Protein AF-A0A955YEP4-F1 (afdb_monomer_lite)

Foldseek 3Di:
DDDDDDDDDDDDDDPPPPPDPPPDPPPPPPPPPPPLVQFDAADDDPFAHALQVVQCVVLVFQKKWFWAAAPPPGTATRHMDHDQQPPAPCSPVSVVVVVVLGVDPAQGMWTHDRSDIDTHALVVVLVSSQFADAFSSLQSLVRSVVFHRFGRPDRRAGWDADVFGIWGKTKHDFDFDDPDPPAFTKTWIKIWTWGQGRSSDIGTDDIDGDDIDTDRDDPPPPPPDD

Structure (mmCIF, N/CA/C/O backbone):
data_AF-A0A955YEP4-F1
#
_entry.id   AF-A0A955YEP4-F1
#
loop_
_atom_site.group_PDB
_atom_site.id
_atom_site.type_symbol
_atom_site.label_atom_id
_atom_site.label_alt_id
_atom_site.label_comp_id
_atom_site.label_asym_id
_atom_site.label_entity_id
_atom_site.label_seq_id
_atom_site.pdbx_PDB_ins_code
_atom_site.Cartn_x
_atom_site.Cartn_y
_atom_site.Cartn_z
_atom_site.occupancy
_atom_site.B_iso_or_equiv
_atom_site.auth_seq_id
_atom_site.auth_comp_id
_atom_site.auth_asym_id
_atom_site.auth_atom_id
_atom_site.pdbx_PDB_model_num
ATOM 1 N N . MET A 1 1 ? 38.344 -5.416 48.375 1.00 46.72 1 MET A N 1
ATOM 2 C CA . MET A 1 1 ? 39.079 -6.676 48.135 1.00 46.72 1 MET A CA 1
ATOM 3 C C . MET A 1 1 ? 38.951 -6.970 46.648 1.00 46.72 1 MET A C 1
ATOM 5 O O . MET A 1 1 ? 37.868 -7.300 46.194 1.00 46.72 1 MET A O 1
ATOM 9 N N . ILE A 1 2 ? 40.001 -6.663 45.888 1.00 40.09 2 ILE A N 1
ATOM 10 C CA . ILE A 1 2 ? 40.002 -6.612 44.421 1.00 40.09 2 ILE A CA 1
ATOM 11 C C . ILE A 1 2 ? 40.686 -7.885 43.920 1.00 40.09 2 ILE A C 1
ATOM 13 O O . ILE A 1 2 ? 41.787 -8.193 44.375 1.00 40.09 2 ILE A O 1
ATOM 17 N N . ARG A 1 3 ? 40.052 -8.622 43.004 1.00 51.50 3 ARG A N 1
ATOM 18 C CA . ARG A 1 3 ? 40.700 -9.702 42.250 1.00 51.50 3 ARG A CA 1
ATOM 19 C C . ARG A 1 3 ? 40.558 -9.420 40.760 1.00 51.50 3 ARG A C 1
ATOM 21 O O . ARG A 1 3 ? 39.475 -9.534 40.202 1.00 51.50 3 ARG A O 1
ATOM 28 N N . PHE A 1 4 ? 41.681 -9.032 40.165 1.00 49.62 4 PHE A N 1
ATOM 29 C CA . PHE A 1 4 ? 41.929 -9.074 38.732 1.00 49.62 4 PHE A CA 1
ATOM 30 C C . PHE A 1 4 ? 42.154 -10.532 38.320 1.00 49.62 4 PHE A C 1
ATOM 32 O O . PHE A 1 4 ? 42.919 -11.238 38.978 1.00 49.62 4 PHE A O 1
ATOM 39 N N . LEU A 1 5 ? 41.522 -10.966 37.232 1.00 56.25 5 LEU A N 1
ATOM 40 C CA . LEU A 1 5 ? 41.959 -12.133 36.474 1.00 56.25 5 LEU A CA 1
ATOM 41 C C . LEU A 1 5 ? 42.299 -11.668 35.061 1.00 56.25 5 LEU A C 1
ATOM 43 O O . LEU A 1 5 ? 41.434 -11.331 34.260 1.00 56.25 5 LEU A O 1
ATOM 47 N N . ASP A 1 6 ? 43.605 -11.611 34.841 1.00 54.38 6 ASP A N 1
ATOM 48 C CA . ASP A 1 6 ? 44.292 -11.465 33.571 1.00 54.38 6 ASP A CA 1
ATOM 49 C C . ASP A 1 6 ? 44.429 -12.871 32.964 1.00 54.38 6 ASP A C 1
ATOM 51 O O . ASP A 1 6 ? 44.954 -13.777 33.616 1.00 54.38 6 ASP A O 1
ATOM 55 N N . VAL A 1 7 ? 43.927 -13.073 31.745 1.00 58.59 7 VAL A N 1
ATOM 56 C CA . VAL A 1 7 ? 44.217 -14.263 30.934 1.00 58.59 7 VAL A CA 1
ATOM 57 C C . VAL A 1 7 ? 44.546 -13.793 29.521 1.00 58.59 7 VAL A C 1
ATOM 59 O O . VAL A 1 7 ? 43.684 -13.651 28.657 1.00 58.59 7 VAL A O 1
ATOM 62 N N . ARG A 1 8 ? 45.838 -13.554 29.293 1.00 62.00 8 ARG A N 1
ATOM 63 C CA . ARG A 1 8 ? 46.466 -13.563 27.970 1.00 62.00 8 ARG A CA 1
ATOM 64 C C . ARG A 1 8 ? 47.059 -14.942 27.699 1.00 62.00 8 ARG A C 1
ATOM 66 O O . ARG A 1 8 ? 47.878 -15.399 28.486 1.00 62.00 8 ARG A O 1
ATOM 73 N N . ALA A 1 9 ? 46.703 -15.524 26.556 1.00 50.50 9 ALA A N 1
ATOM 74 C CA . ALA A 1 9 ? 47.452 -16.479 25.717 1.00 50.50 9 ALA A CA 1
ATOM 75 C C . ALA A 1 9 ? 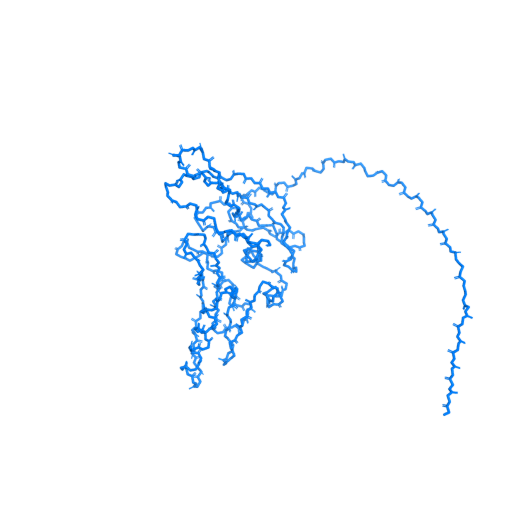46.390 -17.289 24.957 1.00 50.50 9 ALA A C 1
ATOM 77 O O . ALA A 1 9 ? 45.535 -17.894 25.581 1.00 50.50 9 ALA A O 1
ATOM 78 N N . GLY A 1 10 ? 46.304 -17.321 23.634 1.00 45.03 10 GLY A N 1
ATOM 79 C CA . GLY A 1 10 ? 47.336 -17.265 22.610 1.00 45.03 10 GLY A CA 1
ATOM 80 C C . GLY A 1 10 ? 47.077 -18.446 21.667 1.00 45.03 10 GLY A C 1
ATOM 81 O O . GLY A 1 10 ? 46.776 -19.519 22.167 1.00 45.03 10 GLY A O 1
ATOM 82 N N . GLN A 1 11 ? 47.173 -18.229 20.348 1.00 55.09 11 GLN A N 1
ATOM 83 C CA . GLN A 1 11 ? 47.413 -19.188 19.237 1.00 55.09 11 GLN A CA 1
ATOM 84 C C . GLN A 1 11 ? 46.745 -18.623 17.967 1.00 55.09 11 GLN A C 1
ATOM 86 O O . GLN A 1 11 ? 45.537 -18.457 17.910 1.00 55.09 11 GLN A O 1
ATOM 91 N N . ARG A 1 12 ? 47.511 -18.002 17.061 1.00 50.19 12 ARG A N 1
ATOM 92 C CA . ARG A 1 12 ? 48.288 -18.602 15.952 1.00 50.19 12 ARG A CA 1
ATOM 93 C C . ARG A 1 12 ? 47.409 -19.220 14.854 1.00 50.19 12 ARG A C 1
ATOM 95 O O . ARG A 1 12 ? 46.999 -20.364 14.959 1.00 50.19 12 ARG A O 1
ATOM 102 N N . LEU A 1 13 ? 47.242 -18.430 13.788 1.00 50.41 13 LEU A N 1
ATOM 103 C CA . LEU A 1 13 ? 47.404 -18.797 12.374 1.00 50.41 13 LEU A CA 1
ATOM 104 C C . LEU A 1 13 ? 46.984 -20.217 11.966 1.00 50.41 13 LEU A C 1
ATOM 106 O O . LEU A 1 13 ? 47.758 -21.162 12.085 1.00 50.41 13 LEU A O 1
ATOM 110 N N . ALA A 1 14 ? 45.849 -20.294 11.277 1.00 48.75 14 ALA A N 1
ATOM 111 C CA . ALA A 1 14 ? 45.687 -21.198 10.149 1.00 48.75 14 ALA A CA 1
ATOM 112 C C . ALA A 1 14 ? 45.129 -20.391 8.968 1.00 48.75 14 ALA A C 1
ATOM 114 O O . ALA A 1 14 ? 43.922 -20.286 8.776 1.00 48.75 14 ALA A O 1
ATOM 115 N N . LEU A 1 15 ? 46.035 -19.796 8.183 1.00 51.25 15 LEU A N 1
ATOM 116 C CA . LEU A 1 15 ? 45.747 -19.462 6.790 1.00 51.25 15 LEU A CA 1
ATOM 117 C C . LEU A 1 15 ? 45.453 -20.791 6.078 1.00 51.25 15 LEU A C 1
ATOM 119 O O . LEU A 1 15 ? 46.372 -21.565 5.823 1.00 51.25 15 LEU A O 1
ATOM 123 N N . HIS A 1 16 ? 44.189 -21.069 5.780 1.00 45.72 16 HIS A N 1
ATOM 124 C CA . HIS A 1 16 ? 43.823 -22.014 4.730 1.00 45.72 16 HIS A CA 1
ATOM 125 C C . HIS A 1 16 ? 43.372 -21.195 3.528 1.00 45.72 16 HIS A C 1
ATOM 127 O O . HIS A 1 16 ? 42.209 -20.843 3.374 1.00 45.72 16 HIS A O 1
ATOM 133 N N . ALA A 1 17 ? 44.353 -20.852 2.695 1.00 52.41 17 ALA A N 1
ATOM 134 C CA . ALA A 1 17 ? 44.120 -20.401 1.337 1.00 52.41 17 ALA A CA 1
ATOM 135 C C . ALA A 1 17 ? 43.685 -21.619 0.513 1.00 52.41 17 ALA A C 1
ATOM 137 O O . ALA A 1 17 ? 44.514 -22.341 -0.036 1.00 52.41 17 ALA A O 1
ATOM 138 N N . THR A 1 18 ? 42.382 -21.882 0.465 1.00 57.97 18 THR A N 1
ATOM 139 C CA . THR A 1 18 ? 41.804 -22.791 -0.527 1.00 57.97 18 THR A CA 1
ATOM 140 C C . THR A 1 18 ? 41.273 -21.930 -1.661 1.00 57.97 18 THR A C 1
ATOM 142 O O . THR A 1 18 ? 40.147 -21.444 -1.638 1.00 57.97 18 THR A O 1
ATOM 145 N N . ALA A 1 19 ? 42.144 -21.681 -2.638 1.00 53.53 19 ALA A N 1
ATOM 146 C CA . ALA A 1 19 ? 41.763 -21.115 -3.918 1.00 53.53 19 ALA A CA 1
ATOM 147 C C . ALA A 1 19 ? 40.905 -22.148 -4.664 1.00 53.53 19 ALA A C 1
ATOM 149 O O . ALA A 1 19 ? 41.430 -23.057 -5.304 1.00 53.53 19 ALA A O 1
ATOM 150 N N . LEU A 1 20 ? 39.583 -22.030 -4.546 1.00 50.25 20 LEU A N 1
ATOM 151 C CA . LEU A 1 20 ? 38.642 -22.686 -5.445 1.00 50.25 20 LEU A CA 1
ATOM 152 C C . LEU A 1 20 ? 38.275 -21.692 -6.541 1.00 50.25 20 LEU A C 1
ATOM 154 O O . LEU A 1 20 ? 37.398 -20.845 -6.403 1.00 50.25 20 LEU A O 1
ATOM 158 N N . THR A 1 21 ? 39.010 -21.802 -7.641 1.00 54.12 21 THR A N 1
ATOM 159 C CA . THR A 1 21 ? 38.710 -21.178 -8.924 1.00 54.12 21 THR A CA 1
ATOM 160 C C . THR A 1 21 ? 37.492 -21.885 -9.525 1.00 54.12 21 THR A C 1
ATOM 162 O O . THR A 1 21 ? 37.618 -22.760 -10.376 1.00 54.12 21 THR A O 1
ATOM 165 N N . MET A 1 22 ? 36.295 -21.547 -9.046 1.00 56.56 22 MET A N 1
ATOM 166 C CA . MET A 1 22 ? 35.056 -21.878 -9.745 1.00 56.56 22 MET A CA 1
ATOM 167 C C . MET A 1 22 ? 34.900 -20.873 -10.883 1.00 56.56 22 MET A C 1
ATOM 169 O O . MET A 1 22 ? 34.443 -19.751 -10.689 1.00 56.56 22 MET A O 1
ATOM 173 N N . ALA A 1 23 ? 35.337 -21.277 -12.073 1.00 53.38 23 ALA A N 1
ATOM 174 C CA . ALA A 1 23 ? 34.921 -20.653 -13.315 1.00 53.38 23 ALA A CA 1
ATOM 175 C C . ALA A 1 23 ? 33.411 -20.883 -13.476 1.00 53.38 23 ALA A C 1
ATOM 177 O O . ALA A 1 23 ? 32.984 -21.904 -14.016 1.00 53.38 23 ALA A O 1
ATOM 178 N N . THR A 1 24 ? 32.593 -19.963 -12.965 1.00 55.72 24 THR A N 1
ATOM 179 C CA . THR A 1 24 ? 31.182 -19.910 -13.328 1.00 55.72 24 THR A CA 1
ATOM 180 C C . THR A 1 24 ? 31.109 -19.398 -14.756 1.00 55.72 24 THR A C 1
ATOM 182 O O . THR A 1 24 ? 31.418 -18.251 -15.073 1.00 55.72 24 THR A O 1
ATOM 185 N N . LEU A 1 25 ? 30.770 -20.326 -15.644 1.00 46.94 25 LEU A N 1
ATOM 186 C CA . LEU A 1 25 ? 30.309 -20.043 -16.987 1.00 46.94 25 LEU A CA 1
ATOM 187 C C . LEU A 1 25 ? 29.247 -18.945 -16.895 1.00 46.94 25 LEU A C 1
ATOM 189 O O . LEU A 1 25 ? 28.177 -19.159 -16.329 1.00 46.94 25 LEU A O 1
ATOM 193 N N . LEU A 1 26 ? 29.574 -17.781 -17.455 1.00 46.97 26 LEU A N 1
ATOM 194 C CA . LEU A 1 26 ? 28.643 -16.742 -17.877 1.00 46.97 26 LEU A CA 1
ATOM 195 C C . LEU A 1 26 ? 27.736 -17.340 -18.962 1.00 46.97 26 LEU A C 1
ATOM 197 O O . LEU A 1 26 ? 27.868 -17.043 -20.146 1.00 46.97 26 LEU A O 1
ATOM 201 N N . GLY A 1 27 ? 26.846 -18.247 -18.566 1.00 43.47 27 GLY A N 1
ATOM 202 C CA . GLY A 1 27 ? 25.587 -18.385 -19.262 1.00 43.47 27 GLY A CA 1
ATOM 203 C C . GLY A 1 27 ? 24.881 -17.061 -19.048 1.00 43.47 27 GLY A C 1
ATOM 204 O O . GLY A 1 27 ? 24.638 -16.679 -17.903 1.00 43.47 27 GLY A O 1
ATOM 205 N N . CYS A 1 28 ? 24.613 -16.334 -20.130 1.00 51.91 28 CYS A N 1
ATOM 206 C CA . CYS A 1 28 ? 23.513 -15.389 -20.148 1.00 51.91 28 CYS A CA 1
ATOM 207 C C . CYS A 1 28 ? 22.289 -16.210 -19.747 1.00 51.91 28 CYS A C 1
ATOM 209 O O . CYS A 1 28 ? 21.700 -16.880 -20.588 1.00 51.91 28 CYS A O 1
ATOM 211 N N . ALA A 1 29 ? 22.011 -16.280 -18.443 1.00 49.50 29 ALA A N 1
ATOM 212 C CA . ALA A 1 29 ? 20.720 -16.701 -17.963 1.00 49.50 29 ALA A CA 1
ATOM 213 C C . ALA A 1 29 ? 19.775 -15.756 -18.685 1.00 49.50 29 ALA A C 1
ATOM 215 O O . ALA A 1 29 ? 19.849 -14.542 -18.470 1.00 49.50 29 ALA A O 1
ATOM 216 N N . ASP A 1 30 ? 19.027 -16.302 -19.644 1.00 43.75 30 ASP A N 1
ATOM 217 C CA . ASP A 1 30 ? 17.865 -15.641 -20.197 1.00 43.75 30 ASP A CA 1
ATOM 218 C C . ASP A 1 30 ? 17.146 -15.084 -18.983 1.00 43.75 30 ASP A C 1
ATOM 220 O O . ASP A 1 30 ? 16.703 -15.848 -18.123 1.00 43.75 30 ASP A O 1
ATOM 224 N N . ALA A 1 31 ? 17.182 -13.758 -18.827 1.00 51.66 31 ALA A N 1
ATOM 225 C CA . ALA A 1 31 ? 16.419 -13.108 -17.788 1.00 51.66 31 ALA A CA 1
ATOM 226 C C . ALA A 1 31 ? 15.014 -13.651 -18.004 1.00 51.66 31 ALA A C 1
ATOM 228 O O . ALA A 1 31 ? 14.459 -13.452 -19.085 1.00 51.66 31 ALA A O 1
ATOM 229 N N . HIS A 1 32 ? 14.521 -14.457 -17.064 1.00 50.12 32 HIS A N 1
ATOM 230 C CA . HIS A 1 32 ? 13.200 -15.045 -17.150 1.00 50.12 32 HIS A CA 1
ATOM 231 C C . HIS A 1 32 ? 12.233 -13.868 -17.104 1.00 50.12 32 HIS A C 1
ATOM 233 O O . HIS A 1 32 ? 11.850 -13.390 -16.041 1.00 50.12 32 HIS A O 1
ATOM 239 N N . VAL A 1 33 ? 11.941 -13.308 -18.277 1.00 58.16 33 VAL A N 1
ATOM 240 C CA . VAL A 1 33 ? 10.945 -12.271 -18.447 1.00 58.16 33 VAL A CA 1
ATOM 241 C C . VAL A 1 33 ? 9.638 -13.006 -18.246 1.00 58.16 33 VAL A C 1
ATOM 243 O O . VAL A 1 33 ? 9.154 -13.669 -19.162 1.00 58.16 33 VAL A O 1
ATOM 246 N N . VAL A 1 34 ? 9.129 -12.957 -17.017 1.00 58.66 34 VAL A N 1
ATOM 247 C CA . VAL A 1 34 ? 7.784 -13.432 -16.714 1.00 58.66 34 VAL A CA 1
ATOM 248 C C . VAL A 1 34 ? 6.842 -12.693 -17.669 1.00 58.66 34 VAL A C 1
ATOM 250 O O . VAL A 1 34 ? 6.878 -11.456 -17.710 1.00 58.66 34 VAL A O 1
ATOM 253 N N . PRO A 1 35 ? 6.074 -13.405 -18.510 1.00 63.19 35 PRO A N 1
ATOM 254 C CA . PRO A 1 35 ? 5.127 -12.766 -19.405 1.00 63.19 35 PRO A CA 1
ATOM 255 C C . PRO A 1 35 ? 4.159 -11.902 -18.590 1.00 63.19 35 PRO A C 1
ATOM 257 O O . PRO A 1 35 ? 3.566 -12.373 -17.626 1.00 63.19 35 PRO A O 1
ATOM 260 N N . LEU A 1 36 ? 3.948 -10.649 -19.001 1.00 59.19 36 LEU A N 1
ATOM 261 C CA . LEU A 1 36 ? 3.074 -9.692 -18.300 1.00 59.19 36 LEU A CA 1
ATOM 262 C C . LEU A 1 36 ? 1.618 -10.178 -18.120 1.00 59.19 36 LEU A C 1
ATOM 264 O O . LEU A 1 36 ? 0.877 -9.606 -17.333 1.00 59.19 36 LEU A O 1
ATOM 268 N N . GLY A 1 37 ? 1.200 -11.232 -18.829 1.00 59.38 37 GLY A N 1
ATOM 269 C CA . GLY A 1 37 ? -0.120 -11.854 -18.678 1.00 59.38 37 GLY A CA 1
ATOM 270 C C . GLY A 1 37 ? -0.270 -12.794 -17.475 1.00 59.38 37 GLY A C 1
ATOM 271 O O . GLY A 1 37 ? -1.347 -13.355 -17.305 1.00 59.38 37 GLY A O 1
ATOM 272 N N . GLU A 1 38 ? 0.783 -12.997 -16.679 1.00 77.94 38 GLU A N 1
ATOM 273 C CA . GLU A 1 38 ? 0.771 -13.865 -15.488 1.00 77.94 38 GLU A CA 1
ATOM 274 C C . GLU A 1 38 ? 0.641 -13.088 -14.170 1.00 77.94 38 GLU A C 1
ATOM 276 O O . GLU A 1 38 ? 0.581 -13.696 -13.104 1.00 77.94 38 GLU A O 1
ATOM 281 N N . PHE A 1 39 ? 0.586 -11.755 -14.235 1.00 85.25 39 PHE A N 1
ATOM 282 C CA . PHE A 1 39 ? 0.438 -10.910 -13.057 1.00 85.25 39 PHE A CA 1
ATOM 283 C C . PHE A 1 39 ? -1.024 -10.916 -12.607 1.00 85.25 39 PHE A C 1
ATOM 285 O O . PHE A 1 39 ? -1.937 -10.594 -13.370 1.00 85.25 39 PHE A O 1
ATOM 292 N N . GLU A 1 40 ? -1.240 -11.302 -11.357 1.00 91.38 40 GLU A N 1
ATOM 293 C CA . GLU A 1 40 ? -2.505 -11.131 -10.667 1.00 91.38 40 GLU A CA 1
ATOM 294 C C . GLU A 1 40 ? -2.752 -9.635 -10.446 1.00 91.38 40 GLU A C 1
ATOM 296 O O . GLU A 1 40 ? -1.867 -8.888 -10.016 1.00 91.38 40 GLU A O 1
ATOM 301 N N . ALA A 1 41 ? -3.958 -9.199 -10.805 1.00 91.12 41 ALA A N 1
ATOM 302 C CA . ALA A 1 41 ? -4.371 -7.814 -10.665 1.00 91.12 41 ALA A CA 1
ATOM 303 C C . ALA A 1 41 ? -4.559 -7.454 -9.180 1.00 91.12 41 ALA A C 1
ATOM 305 O O . ALA A 1 41 ? -4.989 -8.309 -8.402 1.00 91.12 41 ALA A O 1
ATOM 306 N N . PRO A 1 42 ? -4.300 -6.196 -8.787 1.00 93.56 42 PRO A N 1
ATOM 307 C CA . PRO A 1 42 ? -4.583 -5.735 -7.433 1.00 93.56 42 PRO A CA 1
ATOM 308 C C . PRO A 1 42 ? -6.076 -5.821 -7.090 1.00 93.56 42 PRO A C 1
ATOM 310 O O . PRO A 1 42 ? -6.945 -5.802 -7.969 1.00 93.56 42 PRO A O 1
ATOM 313 N N . THR A 1 43 ? -6.393 -5.828 -5.795 1.00 94.25 43 THR A N 1
ATOM 314 C CA . THR A 1 43 ? -7.783 -5.743 -5.338 1.00 94.25 43 THR A CA 1
ATOM 315 C C . THR A 1 43 ? -8.355 -4.368 -5.673 1.00 94.25 43 THR A C 1
ATOM 317 O O . THR A 1 43 ? -7.926 -3.352 -5.135 1.00 94.25 43 THR A O 1
ATOM 320 N N . CYS A 1 44 ? -9.359 -4.320 -6.545 1.00 93.50 44 CYS A N 1
ATOM 321 C CA . CYS A 1 44 ? -9.928 -3.070 -7.043 1.00 93.50 44 CYS A CA 1
ATOM 322 C C . CYS A 1 44 ? -11.399 -2.899 -6.656 1.00 93.50 44 CYS A C 1
ATOM 324 O O . CYS A 1 44 ? -12.193 -3.836 -6.742 1.00 93.50 44 CYS A O 1
ATOM 326 N N . SER A 1 45 ? -11.779 -1.669 -6.310 1.00 93.19 45 SER A N 1
ATOM 327 C CA . SER A 1 45 ? -13.156 -1.252 -6.041 1.00 93.19 45 SER A CA 1
ATOM 328 C C . SER A 1 45 ? -13.424 0.088 -6.722 1.00 93.19 45 SER A C 1
ATOM 330 O O . SER A 1 45 ? -12.629 1.018 -6.609 1.00 93.19 45 SER A O 1
ATOM 332 N N . ASP A 1 46 ? -14.510 0.175 -7.493 1.00 90.56 46 ASP A N 1
ATOM 333 C CA . ASP A 1 46 ? -14.882 1.374 -8.262 1.00 90.56 46 ASP A CA 1
ATOM 334 C C . ASP A 1 46 ? -13.740 1.942 -9.139 1.00 90.56 46 ASP A C 1
ATOM 336 O O . ASP A 1 46 ? -13.587 3.153 -9.299 1.00 90.56 46 ASP A O 1
ATOM 340 N N . GLY A 1 47 ? -12.917 1.052 -9.709 1.00 88.75 47 GLY A N 1
ATOM 341 C CA . GLY A 1 47 ? -11.778 1.423 -10.559 1.00 88.75 47 GLY A CA 1
ATOM 342 C C . GLY A 1 47 ? -10.581 2.005 -9.800 1.00 88.75 47 GLY A C 1
ATOM 343 O O . GLY A 1 47 ? -9.695 2.585 -10.421 1.00 88.75 47 GLY A O 1
ATOM 344 N N . ARG A 1 48 ? -10.539 1.865 -8.472 1.00 89.44 48 ARG A N 1
ATOM 345 C CA . ARG A 1 48 ? -9.428 2.288 -7.612 1.00 89.44 48 ARG A CA 1
ATOM 346 C C . ARG A 1 48 ? -8.889 1.113 -6.817 1.00 89.44 48 ARG A C 1
ATOM 348 O O . ARG A 1 48 ? -9.632 0.185 -6.502 1.00 89.44 48 ARG A O 1
ATOM 355 N N . TRP A 1 49 ? -7.606 1.168 -6.487 1.00 92.25 49 TRP A N 1
ATOM 356 C CA . TRP A 1 49 ? -6.976 0.144 -5.669 1.00 92.25 49 TRP A CA 1
ATOM 357 C C . TRP A 1 49 ? -7.535 0.189 -4.241 1.00 92.25 49 TRP A C 1
ATOM 359 O O . TRP A 1 49 ? -7.442 1.208 -3.557 1.00 92.25 49 TRP A O 1
ATOM 369 N N . ASP A 1 50 ? -8.144 -0.912 -3.804 1.00 94.12 50 ASP A N 1
ATOM 370 C CA . ASP A 1 50 ? -8.806 -1.058 -2.508 1.00 94.12 50 ASP A CA 1
ATOM 371 C C . ASP A 1 50 ? -7.969 -1.921 -1.554 1.00 94.12 50 ASP A C 1
ATOM 373 O O . ASP A 1 50 ? -8.395 -2.963 -1.052 1.00 94.12 50 ASP A O 1
ATOM 377 N N . VAL A 1 51 ? -6.742 -1.468 -1.302 1.00 94.12 51 VAL A N 1
ATOM 378 C CA . VAL A 1 51 ? -5.773 -2.164 -0.445 1.00 94.12 51 VAL A CA 1
ATOM 379 C C . VAL A 1 51 ? -6.296 -2.416 0.975 1.00 94.12 51 VAL A C 1
ATOM 381 O O . VAL A 1 51 ? -6.020 -3.464 1.549 1.00 94.12 51 VAL A O 1
ATOM 384 N N . ALA A 1 52 ? -7.117 -1.531 1.554 1.00 94.12 52 ALA A N 1
ATOM 385 C CA . ALA A 1 52 ? -7.663 -1.761 2.893 1.00 94.12 52 ALA A CA 1
ATOM 386 C C . ALA A 1 52 ? -8.619 -2.964 2.923 1.00 94.12 52 ALA A C 1
ATOM 388 O O . ALA A 1 52 ? -8.709 -3.646 3.946 1.00 94.12 52 ALA A O 1
ATOM 389 N N . ALA A 1 53 ? -9.326 -3.248 1.822 1.00 91.75 53 ALA A N 1
ATOM 390 C CA . ALA A 1 53 ? -10.142 -4.452 1.712 1.00 91.75 53 ALA A CA 1
ATOM 391 C C . ALA A 1 53 ? -9.285 -5.725 1.659 1.00 91.75 53 ALA A C 1
ATOM 393 O O . ALA A 1 53 ? -9.685 -6.727 2.255 1.00 91.75 53 ALA A O 1
ATOM 394 N N . ALA A 1 54 ? -8.118 -5.665 1.012 1.00 89.88 54 ALA A N 1
ATOM 395 C CA . ALA A 1 54 ? -7.170 -6.774 0.945 1.00 89.88 54 ALA A CA 1
ATOM 396 C C . ALA A 1 54 ? -6.492 -7.054 2.299 1.00 89.88 54 ALA A C 1
ATOM 398 O O . ALA A 1 54 ? -6.408 -8.206 2.712 1.00 89.88 54 ALA A O 1
ATOM 399 N N . LEU A 1 55 ? -6.091 -6.009 3.035 1.00 89.62 55 LEU A N 1
ATOM 400 C CA . LEU A 1 55 ? -5.387 -6.146 4.319 1.00 89.62 55 LEU A CA 1
ATOM 401 C C . LEU A 1 55 ? -6.290 -6.534 5.500 1.00 89.62 55 LEU A C 1
ATOM 403 O O . LEU A 1 55 ? -5.854 -7.197 6.444 1.00 89.62 55 LEU A O 1
ATOM 407 N N . ALA A 1 56 ? -7.550 -6.082 5.506 1.00 81.12 56 ALA A N 1
ATOM 408 C CA . ALA A 1 56 ? -8.422 -6.188 6.679 1.00 81.12 56 ALA A CA 1
ATOM 409 C C . ALA A 1 56 ? -8.570 -7.615 7.260 1.00 81.12 56 ALA A C 1
ATOM 411 O O . ALA A 1 56 ? -8.559 -7.740 8.490 1.00 81.12 56 ALA A O 1
ATOM 412 N N . PRO A 1 57 ? -8.688 -8.693 6.452 1.00 78.38 57 PRO A N 1
ATOM 413 C CA . PRO A 1 57 ? -8.781 -10.054 6.978 1.00 78.38 57 PRO A CA 1
ATOM 414 C C . PRO A 1 57 ? -7.542 -10.501 7.768 1.00 78.38 57 PRO A C 1
ATOM 416 O O . PRO A 1 57 ? -7.699 -11.209 8.763 1.00 78.38 57 PRO A O 1
ATOM 419 N N . GLY A 1 58 ? -6.341 -10.085 7.352 1.00 81.56 58 GLY A N 1
ATOM 420 C CA . GLY A 1 58 ? -5.074 -10.471 7.985 1.00 81.56 58 GLY A CA 1
ATOM 421 C C . GLY A 1 58 ? -4.771 -9.684 9.261 1.00 81.56 58 GLY A C 1
ATOM 422 O O . GLY A 1 58 ? -4.292 -10.243 10.245 1.00 81.56 58 GLY A O 1
ATOM 423 N N . LEU A 1 59 ? -5.135 -8.399 9.292 1.00 87.25 59 LEU A N 1
ATOM 424 C CA . LEU A 1 59 ? -4.766 -7.498 10.390 1.00 87.25 59 LEU A CA 1
ATOM 425 C C . LEU A 1 59 ? -5.666 -7.602 11.631 1.00 87.25 59 LEU A C 1
ATOM 427 O O . LEU A 1 59 ? -5.312 -7.086 12.696 1.00 87.25 59 LEU A O 1
ATOM 431 N N . GLY A 1 60 ? -6.846 -8.221 11.528 1.00 88.19 60 GLY A N 1
ATOM 432 C CA . GLY A 1 60 ? -7.778 -8.338 12.658 1.00 88.19 60 GLY A CA 1
ATOM 433 C C . GLY A 1 60 ? -8.207 -6.981 13.239 1.00 88.19 60 GLY A C 1
ATOM 434 O O . GLY A 1 60 ? -8.435 -6.866 14.444 1.00 88.19 60 GLY A O 1
ATOM 435 N N . ALA A 1 61 ? -8.253 -5.944 12.401 1.00 90.94 61 ALA A N 1
ATOM 436 C CA . ALA A 1 61 ? -8.643 -4.591 12.774 1.00 90.94 61 ALA A CA 1
ATOM 437 C C . ALA A 1 61 ? -10.121 -4.324 12.445 1.00 90.94 61 ALA A C 1
ATOM 439 O O . ALA A 1 61 ? -10.645 -4.773 11.428 1.00 90.94 61 ALA A O 1
ATOM 440 N N . ASP A 1 62 ? -10.792 -3.559 13.306 1.00 93.00 62 ASP A N 1
ATOM 441 C CA . ASP A 1 62 ? -12.185 -3.126 13.125 1.00 93.00 62 ASP A CA 1
ATOM 442 C C . ASP A 1 62 ? -12.311 -1.994 12.092 1.00 93.00 62 ASP A C 1
ATOM 444 O O . ASP A 1 62 ? -13.372 -1.779 11.496 1.00 93.00 62 ASP A O 1
ATOM 448 N N . PHE A 1 63 ? -11.229 -1.231 11.932 1.00 95.25 63 PHE A N 1
ATOM 449 C CA . PHE A 1 63 ? -11.073 -0.186 10.934 1.00 95.25 63 PHE A CA 1
ATOM 450 C C . PHE A 1 63 ? -9.627 -0.159 10.443 1.00 95.25 63 PHE A C 1
ATOM 452 O O . PHE A 1 63 ? -8.694 -0.281 11.240 1.00 95.25 63 PHE A O 1
ATOM 459 N N . VAL A 1 64 ? -9.475 0.014 9.135 1.00 96.06 64 VAL A N 1
ATOM 460 C CA . VAL A 1 64 ? -8.204 0.142 8.425 1.00 96.06 64 VAL A CA 1
ATOM 461 C C . VAL A 1 64 ? -8.325 1.340 7.497 1.00 96.06 64 VAL A C 1
ATOM 463 O O . VAL A 1 64 ? -9.288 1.418 6.736 1.00 96.06 64 VAL A O 1
ATOM 466 N N . ALA A 1 65 ? -7.360 2.248 7.529 1.00 95.31 65 ALA A N 1
ATOM 467 C CA . ALA A 1 65 ? -7.191 3.276 6.512 1.00 95.31 65 ALA A CA 1
ATOM 468 C C . ALA A 1 65 ? -5.748 3.262 6.023 1.00 95.31 65 ALA A C 1
ATOM 470 O O . ALA A 1 65 ? -4.823 3.221 6.833 1.00 95.31 65 ALA A O 1
ATOM 471 N N . VAL A 1 66 ? -5.576 3.299 4.707 1.00 93.12 66 VAL A N 1
ATOM 472 C CA . VAL A 1 66 ? -4.273 3.409 4.057 1.00 93.12 66 VAL A CA 1
ATOM 473 C C . VAL A 1 66 ? -4.156 4.802 3.467 1.00 93.12 66 VAL A C 1
ATOM 475 O O . VAL A 1 66 ? -5.011 5.228 2.685 1.00 93.12 66 VAL A O 1
ATOM 478 N N . HIS A 1 67 ? -3.107 5.508 3.862 1.00 90.00 67 HIS A N 1
ATOM 479 C CA . HIS A 1 67 ? -2.755 6.808 3.313 1.00 90.00 67 HIS A CA 1
ATOM 480 C C . HIS A 1 67 ? -1.656 6.626 2.279 1.00 90.00 67 HIS A C 1
ATOM 482 O O . HIS A 1 67 ? -0.767 5.790 2.445 1.00 90.00 67 HIS A O 1
ATOM 488 N N . ALA A 1 68 ? -1.692 7.430 1.229 1.00 81.94 68 ALA A N 1
ATOM 489 C CA . ALA A 1 68 ? -0.594 7.510 0.286 1.00 81.94 68 ALA A CA 1
ATOM 490 C C . ALA A 1 68 ? -0.529 8.919 -0.290 1.00 81.94 68 ALA A C 1
ATOM 492 O O . ALA A 1 68 ? -1.551 9.583 -0.474 1.00 81.94 68 ALA A O 1
ATOM 493 N N . VAL A 1 69 ? 0.682 9.349 -0.633 1.00 71.94 69 VAL A N 1
ATOM 494 C CA . VAL A 1 69 ? 0.868 10.551 -1.439 1.00 71.94 69 VAL A CA 1
ATOM 495 C C . VAL A 1 69 ? 0.601 10.174 -2.887 1.00 71.94 69 VAL A C 1
ATOM 497 O O . VAL A 1 69 ? 1.368 9.428 -3.496 1.00 71.94 69 VAL A O 1
ATOM 500 N N . ILE A 1 70 ? -0.483 10.697 -3.448 1.00 67.69 70 ILE A N 1
ATOM 501 C CA . ILE A 1 70 ? -0.825 10.496 -4.855 1.00 67.69 70 ILE A CA 1
ATOM 502 C C . ILE A 1 70 ? -0.491 11.792 -5.595 1.00 67.69 70 ILE A C 1
ATOM 504 O O . ILE A 1 70 ? -0.897 12.879 -5.183 1.00 67.69 70 ILE A O 1
ATOM 508 N N . TYR A 1 71 ? 0.294 11.685 -6.669 1.00 60.88 71 TYR A N 1
ATOM 509 C CA . TYR A 1 71 ? 0.904 12.833 -7.350 1.00 60.88 71 TYR A CA 1
ATOM 510 C C . TYR A 1 71 ? -0.094 13.926 -7.775 1.00 60.88 71 TYR A C 1
ATOM 512 O O . TYR A 1 71 ? 0.243 15.107 -7.747 1.00 60.88 71 TYR A O 1
ATOM 520 N N . ASP A 1 72 ? -1.319 13.547 -8.140 1.00 58.53 72 ASP A N 1
ATOM 521 C CA . ASP A 1 72 ? -2.358 14.446 -8.646 1.00 58.53 72 ASP A CA 1
ATOM 522 C C . ASP A 1 72 ? -3.366 14.902 -7.577 1.00 58.53 72 ASP A C 1
ATOM 524 O O . ASP A 1 72 ? -3.865 16.027 -7.649 1.00 58.53 72 ASP A O 1
ATOM 528 N N . SER A 1 73 ? -3.661 14.068 -6.575 1.00 60.91 73 SER A N 1
ATOM 529 C CA . SER A 1 73 ? -4.640 14.383 -5.526 1.00 60.91 73 SER A CA 1
ATOM 530 C C . SER A 1 73 ? -4.037 14.856 -4.202 1.00 60.91 73 SER A C 1
ATOM 532 O O . SER A 1 73 ? -4.785 15.280 -3.321 1.00 60.91 73 SER A O 1
ATOM 534 N N . GLY A 1 74 ? -2.709 14.833 -4.066 1.00 70.75 74 GLY A N 1
ATOM 535 C CA . GLY A 1 74 ? -2.008 15.187 -2.836 1.00 70.75 74 GLY A CA 1
ATOM 536 C C . GLY A 1 74 ? -1.950 14.039 -1.825 1.00 70.75 74 GLY A C 1
ATOM 537 O O . GLY A 1 74 ? -2.188 12.878 -2.159 1.00 70.75 74 GLY A O 1
ATOM 538 N N . ASP A 1 75 ? -1.583 14.380 -0.591 1.00 78.94 75 ASP A N 1
ATOM 539 C CA . ASP A 1 75 ? -1.556 13.445 0.535 1.00 78.94 75 ASP A CA 1
ATOM 540 C C . ASP A 1 75 ? -2.987 13.193 1.035 1.00 78.94 75 ASP A C 1
ATOM 542 O O . ASP A 1 75 ? -3.743 14.146 1.255 1.00 78.94 75 ASP A O 1
ATOM 546 N N . GLY A 1 76 ? -3.389 11.928 1.160 1.00 85.31 76 GLY A N 1
ATOM 547 C CA . GLY A 1 76 ? -4.755 11.590 1.548 1.00 85.31 76 GLY A CA 1
ATOM 548 C C . GLY A 1 76 ? -5.018 10.099 1.749 1.00 85.31 76 GLY A C 1
ATOM 549 O O . GLY A 1 76 ? -4.224 9.230 1.382 1.00 85.31 76 GLY A O 1
ATOM 550 N N . VAL A 1 77 ? -6.192 9.796 2.316 1.00 90.38 77 VAL A N 1
ATOM 551 C CA . VAL A 1 77 ? -6.681 8.418 2.465 1.00 90.38 77 VAL A CA 1
ATOM 552 C C . VAL A 1 77 ? -7.000 7.848 1.087 1.00 90.38 77 VAL A C 1
ATOM 554 O O . VAL A 1 77 ? -7.942 8.281 0.421 1.00 90.38 77 VAL A O 1
ATOM 557 N N . MET A 1 78 ? -6.229 6.845 0.683 1.00 89.06 78 MET A N 1
ATOM 558 C CA . MET A 1 78 ? -6.368 6.163 -0.598 1.00 89.06 78 MET A CA 1
ATOM 559 C C . MET A 1 78 ? -7.465 5.095 -0.549 1.00 89.06 78 MET A C 1
ATOM 561 O O . MET A 1 78 ? -8.293 5.008 -1.454 1.00 89.06 78 MET A O 1
ATOM 565 N N . SER A 1 79 ? -7.492 4.299 0.521 1.00 93.31 79 SER A N 1
ATOM 566 C CA . SER A 1 79 ? -8.480 3.240 0.742 1.00 93.31 79 SER A CA 1
ATOM 567 C C . SER A 1 79 ? -8.767 3.102 2.236 1.00 93.31 79 SER A C 1
ATOM 569 O O . SER A 1 79 ? -7.900 3.335 3.080 1.00 93.31 79 SER A O 1
ATOM 571 N N . GLN A 1 80 ? -10.004 2.744 2.576 1.00 95.44 80 GLN A N 1
ATOM 572 C CA . GLN A 1 80 ? -10.409 2.496 3.955 1.00 95.44 80 GLN A CA 1
ATOM 573 C C . GLN A 1 80 ? -11.479 1.410 4.039 1.00 95.44 80 GLN A C 1
ATOM 575 O O . GLN A 1 80 ? -12.347 1.288 3.172 1.00 95.44 80 GLN A O 1
ATOM 580 N N . ARG A 1 81 ? -11.467 0.652 5.135 1.00 95.81 81 ARG A N 1
ATOM 581 C CA . ARG A 1 81 ? -12.395 -0.449 5.385 1.00 95.81 81 ARG A CA 1
ATOM 582 C C . ARG A 1 81 ? -12.795 -0.504 6.854 1.00 95.81 81 ARG A C 1
ATOM 584 O O . ARG A 1 81 ? -12.003 -0.206 7.739 1.00 95.81 81 ARG A O 1
ATOM 591 N N . GLY A 1 82 ? -14.029 -0.936 7.111 1.00 94.12 82 GLY A N 1
ATOM 592 C CA . GLY A 1 82 ? -14.555 -1.134 8.463 1.00 94.12 82 GLY A CA 1
ATOM 593 C C . GLY A 1 82 ? -15.352 0.058 8.989 1.00 94.12 82 GLY A C 1
ATOM 594 O O . GLY A 1 82 ? -15.795 0.916 8.227 1.00 94.12 82 GLY A O 1
ATOM 595 N N . THR A 1 83 ? -15.600 0.092 10.299 1.00 93.75 83 THR A N 1
ATOM 596 C CA . THR A 1 83 ? -16.330 1.195 10.946 1.00 93.75 83 THR A CA 1
ATOM 597 C C . THR A 1 83 ? -15.448 1.822 12.004 1.00 93.75 83 THR A C 1
ATOM 599 O O . THR A 1 83 ? -15.064 1.143 12.949 1.00 93.75 83 THR A O 1
ATOM 602 N N . ARG A 1 84 ? -15.163 3.119 11.873 1.00 94.44 84 ARG A N 1
ATOM 603 C CA . ARG A 1 84 ? -14.186 3.857 12.687 1.00 94.44 84 ARG A CA 1
ATOM 604 C C . ARG A 1 84 ? -14.312 3.591 14.187 1.00 94.44 84 ARG A C 1
ATOM 606 O O . ARG A 1 84 ? -13.388 3.024 14.759 1.00 94.44 84 ARG A O 1
ATOM 613 N N . CYS A 1 85 ? -15.478 3.844 14.787 1.00 95.81 85 CYS A N 1
ATOM 614 C CA . CYS A 1 85 ? -15.668 3.757 16.246 1.00 95.81 85 CYS A CA 1
ATOM 615 C C . CYS A 1 85 ? -16.870 2.909 16.702 1.00 95.81 85 CYS A C 1
ATOM 617 O O . CYS A 1 85 ? -17.433 3.119 17.779 1.00 95.81 85 CYS A O 1
ATOM 619 N N . LEU A 1 86 ? -17.277 1.917 15.900 1.00 94.19 86 LEU A N 1
ATOM 620 C CA . LEU A 1 86 ? -18.343 0.984 16.281 1.00 94.19 86 LEU A CA 1
ATOM 621 C C . LEU A 1 86 ? -17.980 0.205 17.553 1.00 94.19 86 LEU A C 1
ATOM 623 O O . LEU A 1 86 ? -16.931 -0.438 17.609 1.00 94.19 86 LEU A O 1
ATOM 627 N N . GLY A 1 87 ? -18.888 0.225 18.532 1.00 92.31 87 GLY A N 1
ATOM 628 C CA . GLY A 1 87 ? -18.774 -0.546 19.774 1.00 92.31 87 GLY A CA 1
ATOM 629 C C . GLY A 1 87 ? -17.863 0.073 20.839 1.00 92.31 87 GLY A C 1
ATOM 630 O O . GLY A 1 87 ? -17.690 -0.526 21.898 1.00 92.31 87 GLY A O 1
ATOM 631 N N . VAL A 1 88 ? -17.303 1.260 20.591 1.00 95.38 88 VAL A N 1
ATOM 632 C CA . VAL A 1 88 ? -16.455 1.979 21.551 1.00 95.38 88 VAL A CA 1
ATOM 633 C C . VAL A 1 88 ? -17.325 2.795 22.512 1.00 95.38 88 VAL A C 1
ATOM 635 O O . VAL A 1 88 ? -18.268 3.460 22.090 1.00 95.38 88 VAL A O 1
ATOM 638 N N . ALA A 1 89 ? -17.016 2.747 23.813 1.00 96.06 89 ALA A N 1
ATOM 639 C CA . ALA A 1 89 ? -17.798 3.437 24.846 1.00 96.06 89 ALA A CA 1
ATOM 640 C C . ALA A 1 89 ? -17.761 4.971 24.707 1.00 96.06 89 ALA A C 1
ATOM 642 O O . ALA A 1 89 ? -18.773 5.629 24.939 1.00 96.06 89 ALA A O 1
ATOM 643 N N . ASP A 1 90 ? -16.614 5.523 24.305 1.00 96.19 90 ASP A N 1
ATOM 644 C CA . ASP A 1 90 ? -16.435 6.942 23.989 1.00 96.19 90 ASP A CA 1
ATOM 645 C C . ASP A 1 90 ? -16.138 7.106 22.492 1.00 96.19 90 ASP A C 1
ATOM 647 O O . ASP A 1 90 ? -14.987 7.143 22.053 1.00 96.19 90 ASP A O 1
ATOM 651 N N . ALA A 1 91 ? -17.203 7.131 21.689 1.00 95.88 91 ALA A N 1
ATOM 652 C CA . ALA A 1 91 ? -17.083 7.259 20.240 1.00 95.88 91 ALA A CA 1
ATOM 653 C C . ALA A 1 91 ? -16.439 8.592 19.828 1.00 95.88 91 ALA A C 1
ATOM 655 O O . ALA A 1 91 ? -15.670 8.611 18.877 1.00 95.88 91 ALA A O 1
ATOM 656 N N . ALA A 1 92 ? -16.695 9.685 20.554 1.00 96.19 92 ALA A N 1
ATOM 657 C CA . ALA A 1 92 ? -16.149 10.998 20.214 1.00 96.19 92 ALA A CA 1
ATOM 658 C C . ALA A 1 92 ? -14.625 11.040 20.385 1.00 96.19 92 ALA A C 1
ATOM 660 O O . ALA A 1 92 ? -13.925 11.521 19.498 1.00 96.19 92 ALA A O 1
ATOM 661 N N . ALA A 1 93 ? -14.105 10.486 21.486 1.00 95.44 93 ALA A N 1
ATOM 662 C CA . ALA A 1 93 ? -12.661 10.382 21.690 1.00 95.44 93 ALA A CA 1
ATOM 663 C C . ALA A 1 93 ? -11.989 9.474 20.646 1.00 95.44 93 ALA A C 1
ATOM 665 O O . ALA A 1 93 ? -10.896 9.778 20.177 1.00 95.44 93 ALA A O 1
ATOM 666 N N . CYS A 1 94 ? -12.647 8.376 20.259 1.00 96.31 94 CYS A N 1
ATOM 667 C CA . CYS A 1 94 ? -12.151 7.493 19.205 1.00 96.31 94 CYS A CA 1
ATOM 668 C C . CYS A 1 94 ? -12.116 8.184 17.832 1.00 96.31 94 CYS A C 1
ATOM 670 O O . CYS A 1 94 ? -11.110 8.077 17.133 1.00 96.31 94 CYS A O 1
ATOM 672 N N . GLU A 1 95 ? -13.172 8.915 17.455 1.00 96.31 95 GLU A N 1
ATOM 673 C CA . GLU A 1 95 ? -13.210 9.623 16.170 1.00 96.31 95 GLU A CA 1
ATOM 674 C C . GLU A 1 95 ? -12.108 10.680 16.108 1.00 96.31 95 GLU A C 1
ATOM 676 O O . GLU A 1 95 ? -11.380 10.729 15.119 1.00 96.31 95 GLU A O 1
ATOM 681 N N . GLN A 1 96 ? -11.916 11.430 17.200 1.00 95.88 96 GLN A N 1
ATOM 682 C CA . GLN A 1 96 ? -10.833 12.402 17.312 1.00 95.88 96 GLN A CA 1
ATOM 683 C C . GLN A 1 96 ? -9.456 11.743 17.175 1.00 95.88 96 GLN A C 1
ATOM 685 O O . GLN A 1 96 ? -8.610 12.268 16.468 1.00 95.88 96 GLN A O 1
ATOM 690 N N . ALA A 1 97 ? -9.226 10.581 17.796 1.00 94.25 97 ALA A N 1
ATOM 691 C CA . ALA A 1 97 ? -7.944 9.884 17.691 1.00 94.25 97 ALA A CA 1
ATOM 692 C C . ALA A 1 97 ? -7.638 9.411 16.258 1.00 94.25 97 ALA A C 1
ATOM 694 O O . ALA A 1 97 ? -6.482 9.430 15.842 1.00 94.25 97 ALA A O 1
ATOM 695 N N . ILE A 1 98 ? -8.658 8.993 15.498 1.00 94.31 98 ILE A N 1
ATOM 696 C CA . ILE A 1 98 ? -8.494 8.632 14.081 1.00 94.31 98 ILE A CA 1
ATOM 697 C C . ILE A 1 98 ? -8.274 9.887 13.229 1.00 94.31 98 ILE A C 1
ATOM 699 O O . ILE A 1 98 ? -7.414 9.869 12.355 1.00 94.31 98 ILE A O 1
ATOM 703 N N . ASP A 1 99 ? -9.010 10.972 13.478 1.00 93.94 99 ASP A N 1
ATOM 704 C CA . ASP A 1 99 ? -8.806 12.235 12.761 1.00 93.94 99 ASP A CA 1
ATOM 705 C C . ASP A 1 99 ? -7.410 12.810 13.024 1.00 93.94 99 ASP A C 1
ATOM 707 O O . ASP A 1 99 ? -6.734 13.203 12.080 1.00 93.94 99 ASP A O 1
ATOM 711 N N . ASP A 1 100 ? -6.940 12.787 14.272 1.00 91.81 100 ASP A N 1
ATOM 712 C CA . ASP A 1 100 ? -5.586 13.211 14.641 1.00 91.81 100 ASP A CA 1
ATOM 713 C C . ASP A 1 100 ? -4.524 12.332 13.966 1.00 91.81 100 ASP A C 1
ATOM 715 O O . ASP A 1 100 ? -3.502 12.842 13.508 1.00 91.81 100 ASP A O 1
ATOM 719 N N . ALA A 1 101 ? -4.774 11.020 13.874 1.00 90.88 101 ALA A N 1
ATOM 720 C CA . ALA A 1 101 ? -3.900 10.100 13.160 1.00 90.88 101 ALA A CA 1
ATOM 721 C C . ALA A 1 101 ? -3.833 10.437 11.666 1.00 90.88 101 ALA A C 1
ATOM 723 O O . ALA A 1 101 ? -2.739 10.484 11.126 1.00 90.88 101 ALA A O 1
ATOM 724 N N . LEU A 1 102 ? -4.970 10.704 11.015 1.00 89.25 102 LEU A N 1
ATOM 725 C CA . LEU A 1 102 ? -5.056 10.991 9.577 1.00 89.25 102 LEU A CA 1
ATOM 726 C C . LEU A 1 102 ? -4.656 12.423 9.196 1.00 89.25 102 LEU A C 1
ATOM 728 O O . LEU A 1 102 ? -4.354 12.679 8.038 1.00 89.25 102 LEU A O 1
ATOM 732 N N . ALA A 1 103 ? -4.679 13.364 10.140 1.00 86.88 103 ALA A N 1
ATOM 733 C CA . ALA A 1 103 ? -4.281 14.750 9.905 1.00 86.88 103 ALA A CA 1
ATOM 734 C C . ALA A 1 103 ? -2.756 14.954 9.910 1.00 86.88 103 ALA A C 1
ATOM 736 O O . ALA A 1 103 ? -2.289 16.041 9.565 1.00 86.88 103 ALA A O 1
ATOM 737 N N . GLY A 1 104 ? -1.985 13.955 10.350 1.00 74.00 104 GLY A N 1
ATOM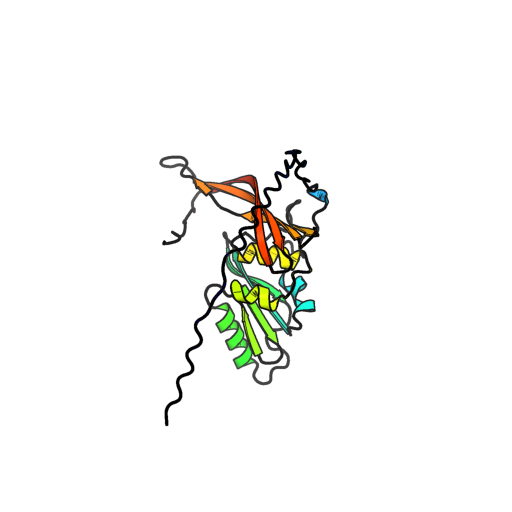 738 C CA . GLY A 1 104 ? -0.527 13.998 10.315 1.00 74.00 104 GLY A CA 1
ATOM 739 C C . GLY A 1 104 ? 0.023 13.854 8.896 1.00 74.00 104 GLY A C 1
ATOM 740 O O . GLY A 1 104 ? -0.576 13.192 8.056 1.00 74.00 104 GLY A O 1
ATOM 741 N N . ASP A 1 105 ? 1.201 14.427 8.649 1.00 69.50 105 ASP A N 1
ATOM 742 C CA . ASP A 1 105 ? 1.937 14.178 7.409 1.00 69.50 105 ASP A CA 1
ATOM 743 C C . ASP A 1 105 ? 2.419 12.710 7.390 1.00 69.50 105 ASP A C 1
ATOM 745 O O . ASP A 1 105 ? 3.245 12.306 8.215 1.00 69.50 105 ASP A O 1
ATOM 749 N N . GLY A 1 106 ? 1.925 11.910 6.442 1.00 62.66 106 GLY A N 1
ATOM 750 C CA . GLY A 1 106 ? 2.541 10.631 6.064 1.00 62.66 106 GLY A CA 1
ATOM 751 C C . GLY A 1 106 ? 2.354 9.368 6.933 1.00 62.66 106 GLY A C 1
ATOM 752 O O . GLY A 1 106 ? 3.245 8.516 6.886 1.00 62.66 106 GLY A O 1
ATOM 753 N N . PRO A 1 107 ? 1.275 9.148 7.709 1.00 68.50 107 PRO A N 1
ATOM 754 C CA . PRO A 1 107 ? 1.004 7.813 8.246 1.00 68.50 107 PRO A CA 1
ATOM 755 C C . PRO A 1 107 ? 0.567 6.876 7.118 1.00 68.50 107 PRO A C 1
ATOM 757 O O . PRO A 1 107 ? -0.456 7.122 6.509 1.00 68.50 107 PRO A O 1
ATOM 760 N N . LEU A 1 108 ? 1.258 5.774 6.843 1.00 81.12 108 LEU A N 1
ATOM 761 C CA . LEU A 1 108 ? 0.867 4.883 5.738 1.00 81.12 108 LEU A CA 1
ATOM 762 C C . LEU A 1 108 ? -0.341 4.011 6.077 1.00 81.12 108 LEU A C 1
ATOM 764 O O . LEU A 1 108 ? -1.154 3.709 5.206 1.00 81.12 108 LEU A O 1
ATOM 768 N N . LEU A 1 109 ? -0.480 3.618 7.343 1.00 89.19 109 LEU A N 1
ATOM 769 C CA . LEU A 1 109 ? -1.550 2.736 7.790 1.00 89.19 109 LEU A CA 1
ATOM 770 C C . LEU A 1 109 ? -2.054 3.157 9.169 1.00 89.19 109 LEU A C 1
ATOM 772 O O . LEU A 1 109 ? -1.291 3.248 10.130 1.00 89.19 109 LEU A O 1
ATOM 776 N N . VAL A 1 110 ? -3.363 3.366 9.271 1.00 92.19 110 VAL A N 1
ATOM 777 C CA . VAL A 1 110 ? -4.066 3.605 10.532 1.00 92.19 110 VAL A CA 1
ATOM 778 C C . VAL A 1 110 ? -4.975 2.419 10.808 1.00 92.19 110 VAL A C 1
ATOM 780 O O . VAL A 1 110 ? -5.849 2.089 10.003 1.00 92.19 110 VAL A O 1
ATOM 783 N N . LEU A 1 111 ? -4.782 1.789 11.963 1.00 93.25 111 LEU A N 1
ATOM 784 C CA . LEU A 1 111 ? -5.558 0.635 12.398 1.00 93.25 111 LEU A CA 1
ATOM 785 C C . LEU A 1 111 ? -6.312 0.957 13.671 1.00 93.25 111 LEU A C 1
ATOM 787 O O . LEU A 1 111 ? -5.798 1.619 14.570 1.00 93.25 111 LEU A O 1
ATOM 791 N N . ARG A 1 112 ? -7.517 0.408 13.787 1.00 94.81 112 ARG A N 1
ATOM 792 C CA . ARG A 1 112 ? -8.269 0.408 15.037 1.00 94.81 112 ARG A CA 1
ATOM 793 C C . ARG A 1 112 ? -8.570 -1.017 15.463 1.00 94.81 112 ARG A C 1
ATOM 795 O O . ARG A 1 112 ? -9.194 -1.767 14.717 1.00 94.81 112 ARG A O 1
ATOM 802 N N . ARG A 1 113 ? -8.188 -1.367 16.691 1.00 93.81 113 ARG A N 1
ATOM 803 C CA . ARG A 1 113 ? -8.497 -2.653 17.337 1.00 93.81 113 ARG A CA 1
ATOM 804 C C . ARG A 1 113 ? -9.148 -2.404 18.689 1.00 93.81 113 ARG A C 1
ATOM 806 O O . ARG A 1 113 ? -8.495 -1.954 19.632 1.00 93.81 113 ARG A O 1
ATOM 813 N N . GLY A 1 114 ? -10.445 -2.665 18.799 1.00 90.06 114 GLY A N 1
ATOM 814 C CA . GLY A 1 114 ? -11.216 -2.363 20.000 1.00 90.06 114 GLY A CA 1
ATOM 815 C C . GLY A 1 114 ? -11.248 -0.860 20.272 1.00 90.06 114 GLY A C 1
ATOM 816 O O . GLY A 1 114 ? -11.983 -0.138 19.615 1.00 90.06 114 GLY A O 1
ATOM 817 N N . THR A 1 115 ? -10.467 -0.382 21.241 1.00 87.88 115 THR A N 1
ATOM 818 C CA . THR A 1 115 ? -10.359 1.049 21.591 1.00 87.88 115 THR A CA 1
ATOM 819 C C . THR A 1 115 ? -8.992 1.649 21.269 1.00 87.88 115 THR A C 1
ATOM 821 O O . THR A 1 115 ? -8.738 2.798 21.614 1.00 87.88 115 THR A O 1
ATOM 824 N N . VAL A 1 116 ? -8.085 0.865 20.686 1.00 92.50 116 VAL A N 1
ATOM 825 C CA . VAL A 1 116 ? -6.715 1.289 20.398 1.00 92.50 116 VAL A CA 1
ATOM 826 C C . VAL A 1 116 ? -6.627 1.687 18.934 1.00 92.50 116 VAL A C 1
ATOM 828 O O . VAL A 1 116 ? -6.989 0.892 18.067 1.00 92.50 116 VAL A O 1
ATOM 831 N N . VAL A 1 117 ? -6.139 2.900 18.679 1.00 93.75 117 VAL A N 1
ATOM 832 C CA . VAL A 1 117 ? -5.753 3.376 17.348 1.00 93.75 117 VAL A CA 1
ATOM 833 C C . VAL A 1 117 ? -4.232 3.288 17.254 1.00 93.75 117 VAL A C 1
ATOM 835 O O . VAL A 1 117 ? -3.538 3.833 18.114 1.00 93.75 117 VAL A O 1
ATOM 838 N N . THR A 1 118 ? -3.713 2.581 16.253 1.00 93.62 118 THR A N 1
ATOM 839 C CA . THR A 1 118 ? -2.278 2.517 15.952 1.00 93.62 118 THR A CA 1
ATOM 840 C C . THR A 1 118 ? -1.998 3.151 14.602 1.00 93.62 118 THR A C 1
ATOM 842 O O . THR A 1 118 ? -2.821 3.103 13.688 1.00 93.62 118 THR A O 1
ATOM 845 N N . VAL A 1 119 ? -0.829 3.773 14.504 1.00 92.62 119 VAL A N 1
ATOM 846 C CA . VAL A 1 119 ? -0.356 4.464 13.309 1.00 92.62 119 VAL A CA 1
ATOM 847 C C . VAL A 1 119 ? 0.970 3.840 12.914 1.00 92.62 119 VAL A C 1
ATOM 849 O O . VAL A 1 119 ? 1.870 3.724 13.748 1.00 92.62 119 VAL A O 1
ATOM 852 N N . HIS A 1 120 ? 1.073 3.432 11.656 1.00 91.81 120 HIS A N 1
ATOM 853 C CA . HIS A 1 120 ? 2.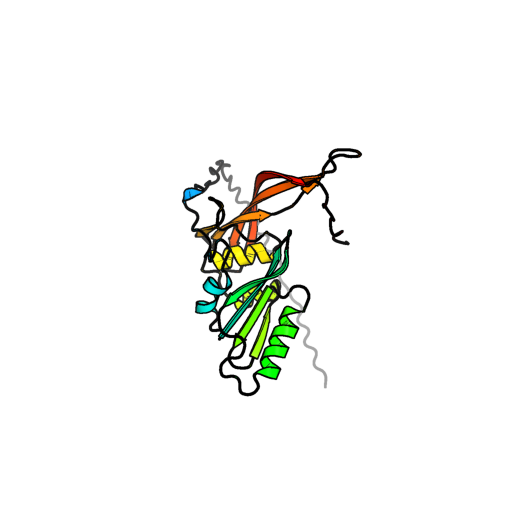265 2.819 11.096 1.00 91.81 120 HIS A CA 1
ATOM 854 C C . HIS A 1 120 ? 2.818 3.686 9.967 1.00 91.81 120 HIS A C 1
ATOM 856 O O . HIS A 1 120 ? 2.077 4.211 9.135 1.00 91.81 120 HIS A O 1
ATOM 862 N N . TYR A 1 121 ? 4.137 3.824 9.972 1.00 88.94 121 TYR A N 1
ATOM 863 C CA . TYR A 1 121 ? 4.931 4.540 8.977 1.00 88.94 121 TYR A CA 1
ATOM 864 C C . TYR A 1 121 ? 5.741 3.522 8.165 1.00 88.94 121 TYR A C 1
ATOM 866 O O . TYR A 1 121 ? 5.583 2.321 8.369 1.00 88.94 121 TYR A O 1
ATOM 874 N N . GLU A 1 122 ? 6.621 3.978 7.270 1.00 83.69 122 GLU A N 1
ATOM 875 C CA . GLU A 1 122 ? 7.317 3.097 6.318 1.00 83.69 122 GLU A CA 1
ATOM 876 C C . GLU A 1 122 ? 8.006 1.903 6.995 1.00 83.69 122 GLU A C 1
ATOM 878 O O . GLU A 1 122 ? 7.806 0.757 6.600 1.00 83.69 122 GLU A O 1
ATOM 883 N N . GLU A 1 123 ? 8.776 2.162 8.054 1.00 78.94 123 GLU A N 1
ATOM 884 C CA . GLU A 1 123 ? 9.553 1.127 8.743 1.00 78.94 123 GLU A CA 1
ATOM 885 C C . GLU A 1 123 ? 8.681 0.190 9.590 1.00 78.94 123 GLU A C 1
ATOM 887 O O . GLU A 1 123 ? 8.965 -1.000 9.670 1.00 78.94 123 GLU A O 1
ATOM 892 N N . SER A 1 124 ? 7.605 0.700 10.203 1.00 87.31 124 SER A N 1
ATOM 893 C CA . SER A 1 124 ? 6.741 -0.095 11.088 1.00 87.31 124 SER A CA 1
ATOM 894 C C . SER A 1 124 ? 5.579 -0.776 10.372 1.00 87.31 124 SER A C 1
ATOM 896 O O . SER A 1 124 ? 4.864 -1.563 10.995 1.00 87.31 124 SER A O 1
ATOM 898 N N . LEU A 1 125 ? 5.363 -0.474 9.089 1.00 86.62 125 LEU A N 1
ATOM 899 C CA . LEU A 1 125 ? 4.332 -1.124 8.292 1.00 86.62 125 LEU A CA 1
ATOM 900 C C . LEU A 1 125 ? 4.686 -2.586 8.034 1.00 86.62 125 LEU A C 1
ATOM 902 O O . LEU A 1 125 ? 3.849 -3.455 8.231 1.00 86.62 125 LEU A O 1
ATOM 906 N N . VAL A 1 126 ? 5.918 -2.861 7.612 1.00 84.94 126 VAL A N 1
ATOM 907 C CA . VAL A 1 126 ? 6.349 -4.227 7.280 1.00 84.94 126 VAL A CA 1
ATOM 908 C C . VAL A 1 126 ? 6.280 -5.138 8.508 1.00 84.94 126 VAL A C 1
ATOM 910 O O . VAL A 1 126 ? 5.801 -6.264 8.411 1.00 84.94 126 VAL A O 1
ATOM 913 N N . ASP A 1 127 ? 6.672 -4.631 9.678 1.00 88.88 127 ASP A N 1
ATOM 914 C CA . ASP A 1 127 ? 6.537 -5.358 10.945 1.00 88.88 127 ASP A CA 1
ATOM 915 C C . ASP A 1 127 ? 5.070 -5.681 11.284 1.00 88.88 127 ASP A C 1
ATOM 917 O O . ASP A 1 127 ? 4.783 -6.732 11.856 1.00 88.88 127 ASP A O 1
ATOM 921 N N . GLU A 1 128 ? 4.146 -4.781 10.936 1.00 92.75 128 GLU A N 1
ATOM 922 C CA . GLU A 1 128 ? 2.710 -4.933 11.182 1.00 92.75 128 GLU A CA 1
ATOM 923 C C . GLU A 1 128 ? 2.040 -5.907 10.209 1.00 92.75 128 GLU A C 1
ATOM 925 O O . GLU A 1 128 ? 1.180 -6.686 10.621 1.00 92.75 128 GLU A O 1
ATOM 930 N N . LEU A 1 129 ? 2.435 -5.872 8.933 1.00 91.06 129 LEU A N 1
ATOM 931 C CA . LEU A 1 129 ? 1.974 -6.825 7.922 1.00 91.06 129 LEU A CA 1
ATOM 932 C C . LEU A 1 129 ? 2.502 -8.236 8.216 1.00 91.06 129 LEU A C 1
ATOM 934 O O . LEU A 1 129 ? 1.811 -9.223 7.985 1.00 91.06 129 LEU A O 1
ATOM 938 N N . GLY A 1 130 ? 3.709 -8.341 8.778 1.00 92.44 130 GLY A N 1
ATOM 939 C CA . GLY A 1 130 ? 4.397 -9.616 8.917 1.00 92.44 130 GLY A CA 1
ATOM 940 C C . GLY A 1 130 ? 4.958 -10.087 7.569 1.00 92.44 130 GLY A C 1
ATOM 941 O O . GLY A 1 130 ? 5.349 -9.261 6.742 1.00 92.44 130 GLY A O 1
ATOM 942 N N . PRO A 1 131 ? 5.081 -11.409 7.344 1.00 94.31 131 PRO A N 1
ATOM 943 C CA . PRO A 1 131 ? 5.534 -11.919 6.059 1.00 94.31 131 PRO A CA 1
ATOM 944 C C . PRO A 1 131 ? 4.573 -11.525 4.935 1.00 94.31 131 PRO A C 1
ATOM 946 O O . PRO A 1 131 ? 3.394 -11.840 5.024 1.00 94.31 131 PRO A O 1
ATOM 949 N N . ILE A 1 132 ? 5.099 -10.911 3.874 1.00 94.50 132 ILE A N 1
ATOM 950 C CA . ILE A 1 132 ? 4.325 -10.535 2.688 1.00 94.50 132 ILE A CA 1
ATOM 951 C C . ILE A 1 132 ? 3.804 -11.803 2.018 1.00 94.50 132 ILE A C 1
ATOM 953 O O . ILE A 1 132 ? 4.592 -12.606 1.503 1.00 94.50 132 ILE A O 1
ATOM 957 N N . ASP A 1 133 ? 2.487 -11.983 2.021 1.00 94.81 133 ASP A N 1
ATOM 958 C CA . ASP A 1 133 ? 1.844 -13.207 1.549 1.00 94.81 133 ASP A CA 1
ATOM 959 C C . ASP A 1 133 ? 0.783 -12.979 0.469 1.00 94.81 133 ASP A C 1
ATOM 961 O O . ASP A 1 133 ? 0.239 -13.953 -0.057 1.00 94.81 133 ASP A O 1
ATOM 965 N N . SER A 1 134 ? 0.591 -11.733 0.029 1.00 95.25 134 SER A N 1
ATOM 966 C CA . SER A 1 134 ? -0.320 -11.373 -1.061 1.00 95.25 134 SER A CA 1
ATOM 967 C C . SER A 1 134 ? 0.253 -10.319 -2.018 1.00 95.25 134 SER A C 1
ATOM 969 O O . SER A 1 134 ? 1.192 -9.585 -1.702 1.00 95.25 134 SER A O 1
ATOM 971 N N . VAL A 1 135 ? -0.351 -10.217 -3.207 1.00 95.31 135 VAL A N 1
ATOM 972 C CA . VAL A 1 135 ? -0.001 -9.196 -4.208 1.00 95.31 135 VAL A CA 1
ATOM 973 C C . VAL A 1 135 ? -0.282 -7.782 -3.700 1.00 95.31 135 VAL A C 1
ATOM 975 O O . VAL A 1 135 ? 0.540 -6.894 -3.911 1.00 95.31 135 VAL A O 1
ATOM 978 N N . ASP A 1 136 ? -1.398 -7.561 -3.002 1.00 95.62 136 ASP A N 1
ATOM 979 C CA . ASP A 1 136 ? -1.736 -6.244 -2.453 1.00 95.62 136 ASP A CA 1
ATOM 980 C C . ASP A 1 136 ? -0.743 -5.796 -1.369 1.00 95.62 136 ASP A C 1
ATOM 982 O O . ASP A 1 136 ? -0.351 -4.630 -1.342 1.00 95.62 136 ASP A O 1
ATOM 986 N N . GLU A 1 137 ? -0.268 -6.708 -0.518 1.00 95.19 137 GLU A N 1
ATOM 987 C CA . GLU A 1 137 ? 0.793 -6.406 0.450 1.00 95.19 137 GLU A CA 1
ATOM 988 C C . GLU A 1 137 ? 2.126 -6.091 -0.236 1.00 95.19 137 GLU A C 1
ATOM 990 O O . GLU A 1 137 ? 2.814 -5.148 0.157 1.00 95.19 137 GLU A O 1
ATOM 995 N N . ALA A 1 138 ? 2.476 -6.828 -1.294 1.00 95.81 138 ALA A N 1
ATOM 996 C CA . ALA A 1 138 ? 3.689 -6.568 -2.062 1.00 95.81 138 ALA A CA 1
ATOM 997 C C . ALA A 1 138 ? 3.639 -5.208 -2.781 1.00 95.81 138 ALA A C 1
ATOM 999 O O . ALA A 1 138 ? 4.605 -4.443 -2.754 1.00 95.81 138 ALA A O 1
ATOM 1000 N N . LEU A 1 139 ? 2.496 -4.873 -3.385 1.00 94.94 139 LEU A N 1
ATOM 1001 C CA . LEU A 1 139 ? 2.259 -3.571 -4.009 1.00 94.94 139 LEU A CA 1
ATOM 1002 C C . LEU A 1 139 ? 2.300 -2.447 -2.972 1.00 94.94 139 LEU A C 1
ATOM 1004 O O . LEU A 1 139 ? 2.897 -1.404 -3.228 1.00 94.94 139 LEU A O 1
ATOM 1008 N N . LEU A 1 140 ? 1.743 -2.664 -1.779 1.00 93.88 140 LEU A N 1
ATOM 1009 C CA . LEU A 1 140 ? 1.829 -1.696 -0.689 1.00 93.88 140 LEU A CA 1
ATOM 1010 C C . LEU A 1 140 ? 3.265 -1.481 -0.226 1.00 93.88 140 LEU A C 1
ATOM 1012 O O . LEU A 1 140 ? 3.676 -0.331 -0.089 1.00 93.88 140 LEU A O 1
ATOM 1016 N N . ALA A 1 141 ? 4.049 -2.547 -0.065 1.00 93.00 141 ALA A N 1
ATOM 1017 C CA . ALA A 1 141 ? 5.468 -2.435 0.253 1.00 93.00 141 ALA A CA 1
ATOM 1018 C C . ALA A 1 141 ? 6.229 -1.616 -0.805 1.00 93.00 141 ALA A C 1
ATOM 1020 O O . ALA A 1 141 ? 7.077 -0.799 -0.450 1.00 93.00 141 ALA A O 1
ATOM 1021 N N . ALA A 1 142 ? 5.899 -1.764 -2.094 1.00 93.00 142 ALA A N 1
ATOM 1022 C CA . ALA A 1 142 ? 6.456 -0.919 -3.148 1.00 93.00 142 ALA A CA 1
ATOM 1023 C C . ALA A 1 142 ? 6.010 0.550 -3.005 1.00 93.00 142 ALA A C 1
ATOM 1025 O O . ALA A 1 142 ? 6.848 1.451 -3.024 1.00 93.00 142 ALA A O 1
ATOM 1026 N N . VAL A 1 143 ? 4.721 0.822 -2.794 1.00 90.81 143 VAL A N 1
ATOM 1027 C CA . VAL A 1 143 ? 4.213 2.199 -2.624 1.00 90.81 143 VAL A CA 1
ATOM 1028 C C . VAL A 1 143 ? 4.878 2.914 -1.448 1.00 90.81 143 VAL A C 1
ATOM 1030 O O . VAL A 1 143 ? 5.280 4.069 -1.564 1.00 90.81 143 VAL A O 1
ATOM 1033 N N . VAL A 1 144 ? 5.104 2.197 -0.348 1.00 87.69 144 VAL A N 1
ATOM 1034 C CA . VAL A 1 144 ? 5.857 2.676 0.821 1.00 87.69 144 VAL A CA 1
ATOM 1035 C C . VAL A 1 144 ? 7.290 3.094 0.493 1.00 87.69 144 VAL A C 1
ATOM 1037 O O . VAL A 1 144 ? 7.866 3.911 1.198 1.00 87.69 144 VAL A O 1
ATOM 1040 N N . ARG A 1 145 ? 7.880 2.579 -0.588 1.00 88.44 145 ARG A N 1
ATOM 1041 C CA . ARG A 1 145 ? 9.213 2.975 -1.066 1.00 88.44 145 ARG A CA 1
ATOM 1042 C C . ARG A 1 145 ? 9.186 4.121 -2.078 1.00 88.44 145 ARG A C 1
ATOM 1044 O O . ARG A 1 145 ? 10.214 4.416 -2.685 1.00 88.44 145 ARG A O 1
ATOM 1051 N N . GLY A 1 146 ? 8.037 4.770 -2.253 1.00 86.31 146 GLY A N 1
ATOM 1052 C CA . GLY A 1 146 ? 7.867 5.929 -3.128 1.00 86.31 146 GLY A CA 1
ATOM 1053 C C . GLY A 1 146 ? 7.389 5.601 -4.542 1.00 86.31 146 GLY A C 1
ATOM 1054 O O . GLY A 1 146 ? 7.363 6.496 -5.389 1.00 86.31 146 GLY A O 1
ATOM 1055 N N . TYR A 1 147 ? 6.999 4.352 -4.818 1.00 89.69 147 TYR A N 1
ATOM 1056 C CA . TYR A 1 147 ? 6.285 4.023 -6.052 1.00 89.69 147 TYR A CA 1
ATOM 1057 C C . TYR A 1 147 ? 4.825 4.497 -5.981 1.00 89.69 147 TYR A C 1
ATOM 1059 O O . TYR A 1 147 ? 4.257 4.685 -4.905 1.00 89.69 147 TYR A O 1
ATOM 1067 N N . LEU A 1 148 ? 4.207 4.716 -7.138 1.00 88.19 148 LEU A N 1
ATOM 1068 C CA . LEU A 1 148 ? 2.808 5.120 -7.215 1.00 88.19 148 LEU A CA 1
ATOM 1069 C C . LEU A 1 148 ? 1.884 3.909 -7.024 1.00 88.19 148 LEU A C 1
ATOM 1071 O O . LEU A 1 148 ? 2.229 2.804 -7.456 1.00 88.19 148 LEU A O 1
ATOM 1075 N N . PRO A 1 149 ? 0.691 4.117 -6.437 1.00 89.00 149 PRO A N 1
ATOM 1076 C CA . PRO A 1 149 ? -0.359 3.109 -6.408 1.00 89.00 149 PRO A CA 1
ATOM 1077 C C . PRO A 1 149 ? -0.646 2.528 -7.803 1.00 89.00 149 PRO A C 1
ATOM 1079 O O . PRO A 1 149 ? -0.681 3.292 -8.775 1.00 89.00 149 PRO A O 1
ATOM 1082 N N . PRO A 1 150 ? -0.876 1.208 -7.915 1.00 89.44 150 PRO A N 1
ATOM 1083 C CA . PRO A 1 150 ? -1.221 0.574 -9.178 1.00 89.44 150 PRO A CA 1
ATOM 1084 C C . PRO A 1 150 ? -2.559 1.097 -9.708 1.00 89.44 150 PRO A C 1
ATOM 1086 O O . PRO A 1 150 ? -3.476 1.434 -8.948 1.00 89.44 150 PRO A O 1
ATOM 1089 N N . ARG A 1 151 ? -2.688 1.125 -11.032 1.00 86.62 151 ARG A N 1
ATOM 1090 C CA . ARG A 1 151 ? -3.930 1.509 -11.708 1.00 86.62 151 ARG A CA 1
ATOM 1091 C C . ARG A 1 151 ? -4.790 0.279 -11.962 1.00 86.62 151 ARG A C 1
ATOM 1093 O O . ARG A 1 151 ? -4.343 -0.709 -12.529 1.00 86.62 151 ARG A O 1
ATOM 1100 N N . CYS A 1 152 ? -6.055 0.349 -11.562 1.00 88.25 152 CYS A N 1
ATOM 1101 C CA . CYS A 1 152 ? -6.992 -0.772 -11.678 1.00 88.25 152 CYS A CA 1
ATOM 1102 C C . CYS A 1 152 ? -7.547 -0.996 -13.090 1.00 88.25 152 CYS A C 1
ATOM 1104 O O . CYS A 1 152 ? -8.172 -2.022 -13.352 1.00 88.25 152 CYS A O 1
ATOM 1106 N N . ASP A 1 153 ? -7.381 -0.027 -13.984 1.00 83.69 153 ASP A N 1
ATOM 1107 C CA . ASP A 1 153 ? -7.833 -0.069 -15.372 1.00 83.69 153 ASP A CA 1
ATOM 1108 C C . ASP A 1 153 ? -6.697 -0.337 -16.372 1.00 83.69 153 ASP A C 1
ATOM 1110 O O . ASP A 1 153 ? -6.967 -0.577 -17.552 1.00 83.69 153 ASP A O 1
ATOM 1114 N N . GLU A 1 154 ? -5.439 -0.356 -15.921 1.00 76.88 154 GLU A N 1
ATOM 1115 C CA . GLU A 1 154 ? -4.287 -0.649 -16.769 1.00 76.88 154 GLU A CA 1
ATOM 1116 C C . GLU A 1 154 ? -3.923 -2.132 -16.744 1.00 76.88 154 GLU A C 1
ATOM 1118 O O . GLU A 1 154 ? -3.601 -2.724 -15.717 1.00 76.88 154 GLU A O 1
ATOM 1123 N N . SER A 1 155 ? -3.918 -2.747 -17.927 1.00 67.50 155 SER A N 1
ATOM 1124 C CA . SER A 1 155 ? -3.391 -4.097 -18.084 1.00 67.50 155 SER A CA 1
ATOM 1125 C C . SER A 1 155 ? -1.873 -4.087 -17.880 1.00 67.50 155 SER A C 1
ATOM 1127 O O . SER A 1 155 ? -1.145 -3.571 -18.733 1.00 67.50 155 SER A O 1
ATOM 1129 N N . GLY A 1 156 ? -1.400 -4.691 -16.793 1.00 75.69 156 GLY A N 1
ATOM 1130 C CA . GLY A 1 156 ? 0.026 -4.912 -16.544 1.00 75.69 156 GLY A CA 1
ATOM 1131 C C . GLY A 1 156 ? 0.511 -4.465 -15.170 1.00 75.69 156 GLY A C 1
ATOM 1132 O O . GLY A 1 156 ? 1.581 -4.917 -14.777 1.00 75.69 156 GLY A O 1
ATOM 1133 N N . ASP A 1 157 ? -0.260 -3.650 -14.448 1.00 82.62 157 ASP A N 1
ATOM 1134 C CA . ASP A 1 157 ? -0.021 -3.387 -13.027 1.00 82.62 157 ASP A CA 1
ATOM 1135 C C . ASP A 1 157 ? -0.546 -4.571 -12.201 1.00 82.62 157 ASP A C 1
ATOM 1137 O O . ASP A 1 157 ? -1.626 -5.106 -12.467 1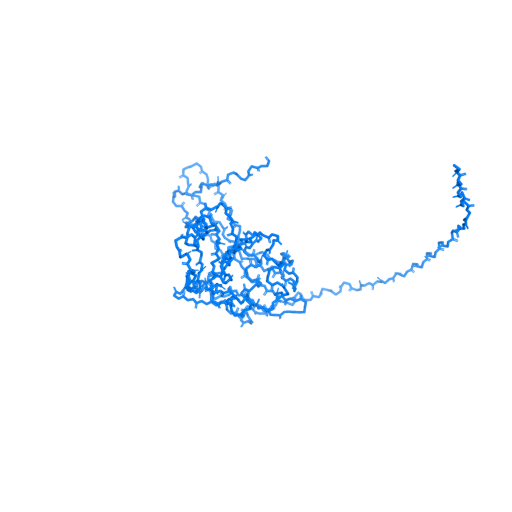.00 82.62 157 ASP A O 1
ATOM 1141 N N . GLY A 1 158 ? 0.229 -5.010 -11.212 1.00 88.81 158 GLY A N 1
ATOM 1142 C CA . GLY A 1 158 ? -0.092 -6.205 -10.434 1.00 88.81 158 GLY A CA 1
ATOM 1143 C C . GLY A 1 158 ? 1.146 -6.935 -9.938 1.00 88.81 158 GLY A C 1
ATOM 1144 O O . GLY A 1 158 ? 2.248 -6.382 -9.928 1.00 88.81 158 GLY A O 1
ATOM 1145 N N . GLY A 1 159 ? 0.969 -8.189 -9.533 1.00 91.50 159 GLY A N 1
ATOM 1146 C CA . GLY A 1 159 ? 2.034 -8.993 -8.946 1.00 91.50 159 GLY A CA 1
ATOM 1147 C C . GLY A 1 159 ? 1.995 -10.455 -9.353 1.00 91.50 159 GLY A C 1
ATOM 1148 O O . GLY A 1 159 ? 0.959 -10.990 -9.725 1.00 91.50 159 GLY A O 1
ATOM 1149 N N . VAL A 1 160 ? 3.136 -11.121 -9.262 1.00 94.06 160 VAL A N 1
ATOM 1150 C CA . VAL A 1 160 ? 3.257 -12.566 -9.438 1.00 94.06 160 VAL A CA 1
ATOM 1151 C C . VAL A 1 160 ? 4.131 -13.126 -8.325 1.00 94.06 160 VAL A C 1
ATOM 1153 O O . VAL A 1 160 ? 5.171 -12.555 -7.990 1.00 94.06 160 VAL A O 1
ATOM 1156 N N . LEU A 1 161 ? 3.702 -14.238 -7.730 1.00 93.75 161 LEU A N 1
ATOM 1157 C CA . LEU A 1 161 ? 4.493 -14.940 -6.725 1.00 93.75 161 LEU A CA 1
ATOM 1158 C C . LEU A 1 161 ? 5.727 -15.571 -7.385 1.00 93.75 161 LEU A C 1
ATOM 1160 O O . LEU A 1 161 ? 5.616 -16.282 -8.386 1.00 93.75 161 LEU A O 1
ATOM 1164 N N . VAL A 1 162 ? 6.895 -15.351 -6.794 1.00 93.81 162 VAL A N 1
ATOM 1165 C CA . VAL A 1 162 ? 8.178 -15.923 -7.217 1.00 93.81 162 VAL A CA 1
ATOM 1166 C C . VAL A 1 162 ? 8.871 -16.616 -6.041 1.00 93.81 162 VAL A C 1
ATOM 1168 O O . VAL A 1 162 ? 8.392 -16.607 -4.906 1.00 93.81 162 VAL A O 1
ATOM 1171 N N . GLU A 1 163 ? 10.011 -17.261 -6.290 1.00 92.88 163 GLU A N 1
ATOM 1172 C CA . GLU A 1 163 ? 10.811 -17.823 -5.201 1.00 92.88 163 GLU A CA 1
ATOM 1173 C C . GLU A 1 163 ? 11.307 -16.699 -4.275 1.00 92.88 163 GLU A C 1
ATOM 1175 O O . GLU A 1 163 ? 12.079 -15.842 -4.692 1.00 92.88 163 GLU A O 1
ATOM 1180 N N . GLY A 1 164 ? 10.871 -16.717 -3.012 1.00 92.44 164 GLY A N 1
ATOM 1181 C CA . GLY A 1 164 ? 11.312 -15.768 -1.984 1.00 92.44 164 GLY A CA 1
ATOM 1182 C C . GLY A 1 164 ? 10.423 -14.536 -1.782 1.00 92.44 164 GLY A C 1
ATOM 1183 O O . GLY A 1 164 ? 10.692 -13.768 -0.856 1.00 92.44 164 GLY A O 1
ATOM 1184 N N . GLY A 1 165 ? 9.359 -14.363 -2.573 1.00 95.19 165 GLY A N 1
ATOM 1185 C CA . GLY A 1 165 ? 8.445 -13.228 -2.446 1.00 95.19 165 GLY A CA 1
ATOM 1186 C C . GLY A 1 165 ? 7.615 -12.996 -3.705 1.00 95.19 165 GLY A C 1
ATOM 1187 O O . GLY A 1 165 ? 7.135 -13.942 -4.324 1.00 95.19 165 GLY A O 1
ATOM 1188 N N . TYR A 1 166 ? 7.460 -11.737 -4.093 1.00 96.50 166 TYR A N 1
ATOM 1189 C CA . TYR A 1 166 ? 6.641 -11.300 -5.216 1.00 96.50 166 TYR A CA 1
ATOM 1190 C C . TYR A 1 166 ? 7.447 -10.442 -6.182 1.00 96.50 166 TYR A C 1
ATOM 1192 O O . TYR A 1 166 ? 8.219 -9.590 -5.762 1.00 96.50 166 TYR A O 1
ATOM 1200 N N . GLN A 1 167 ? 7.206 -10.592 -7.481 1.00 95.62 167 GLN A N 1
ATOM 1201 C CA . GLN A 1 167 ? 7.566 -9.560 -8.448 1.00 95.62 167 GLN A CA 1
ATOM 1202 C C . GLN A 1 167 ? 6.330 -8.744 -8.761 1.00 95.62 167 GLN A C 1
ATOM 1204 O O . GLN A 1 167 ? 5.303 -9.306 -9.135 1.00 95.62 167 GLN A O 1
ATOM 1209 N N . VAL A 1 168 ? 6.431 -7.427 -8.637 1.00 95.19 168 VAL A N 1
ATOM 1210 C CA . VAL A 1 168 ? 5.324 -6.522 -8.938 1.00 95.19 168 VAL A CA 1
ATOM 1211 C C . VAL A 1 168 ? 5.719 -5.509 -9.995 1.00 95.19 168 VAL A C 1
ATOM 1213 O O . VAL A 1 168 ? 6.894 -5.176 -10.181 1.00 95.19 168 VAL A O 1
ATOM 1216 N N . VAL A 1 169 ? 4.710 -5.046 -10.718 1.00 92.94 169 VAL A N 1
ATOM 1217 C CA . VAL A 1 169 ? 4.822 -3.977 -11.698 1.00 92.94 169 VAL A CA 1
ATOM 1218 C C . VAL A 1 169 ? 4.089 -2.770 -11.145 1.00 92.94 169 VAL A C 1
ATOM 1220 O O . VAL A 1 169 ? 2.902 -2.844 -10.830 1.00 92.94 169 VAL A O 1
ATOM 1223 N N . VAL A 1 170 ? 4.825 -1.674 -11.004 1.00 91.12 170 VAL A N 1
ATOM 1224 C CA . VAL A 1 170 ? 4.340 -0.414 -10.440 1.00 91.12 170 VAL A CA 1
ATOM 1225 C C . VAL A 1 170 ? 4.787 0.748 -11.309 1.00 91.12 170 VAL A C 1
ATOM 1227 O O . VAL A 1 170 ? 5.785 0.664 -12.029 1.00 91.12 170 VAL A O 1
ATOM 1230 N N . THR A 1 171 ? 4.072 1.861 -11.230 1.00 88.56 171 THR A N 1
ATOM 1231 C CA . THR A 1 171 ? 4.490 3.103 -11.884 1.00 88.56 171 THR A CA 1
ATOM 1232 C C . THR A 1 171 ? 5.303 3.948 -10.905 1.00 88.56 171 THR A C 1
ATOM 1234 O O . THR A 1 171 ? 5.030 3.973 -9.710 1.00 88.56 171 THR A O 1
ATOM 1237 N N . GLY A 1 172 ? 6.325 4.644 -11.389 1.00 83.38 172 GLY A N 1
ATOM 1238 C CA . GLY A 1 172 ? 7.190 5.487 -10.572 1.00 83.38 172 GLY A CA 1
ATOM 1239 C C . GLY A 1 172 ? 7.895 6.559 -11.393 1.00 83.38 172 GLY A C 1
ATOM 1240 O O . GLY A 1 172 ? 7.785 6.596 -12.620 1.00 83.38 172 GLY A O 1
ATOM 1241 N N . ASP A 1 173 ? 8.614 7.427 -10.678 1.00 72.56 173 ASP A N 1
ATOM 1242 C CA . ASP A 1 173 ? 9.470 8.498 -11.192 1.00 72.56 173 ASP A CA 1
ATOM 1243 C C . ASP A 1 173 ? 8.843 9.418 -12.244 1.00 72.56 173 ASP A C 1
ATOM 1245 O O . ASP A 1 173 ? 8.763 9.095 -13.428 1.00 72.56 173 ASP A O 1
ATOM 1249 N N . ILE A 1 174 ? 8.558 10.658 -11.856 1.00 68.81 174 ILE A N 1
ATOM 1250 C CA . ILE A 1 174 ? 8.143 11.691 -12.805 1.00 68.81 174 ILE A CA 1
ATOM 1251 C C . ILE A 1 174 ? 9.351 12.542 -13.160 1.00 68.81 174 ILE A C 1
ATOM 1253 O O . ILE A 1 174 ? 9.793 13.414 -12.412 1.00 68.81 174 ILE A O 1
ATOM 1257 N N . ALA A 1 175 ? 9.912 12.285 -14.339 1.00 64.12 175 ALA A N 1
ATOM 1258 C CA . ALA A 1 175 ? 10.953 13.147 -14.874 1.00 64.12 175 ALA A CA 1
ATOM 1259 C C . ALA A 1 175 ? 10.308 14.368 -15.541 1.00 64.12 175 ALA A C 1
ATOM 1261 O O . ALA A 1 175 ? 9.927 14.292 -16.710 1.00 64.12 175 ALA A O 1
ATOM 1262 N N . CYS A 1 176 ? 10.227 15.492 -14.823 1.00 62.56 176 CYS A N 1
ATOM 1263 C CA . CYS A 1 176 ? 9.901 16.791 -15.414 1.00 62.56 176 CYS A CA 1
ATOM 1264 C C . CYS A 1 176 ? 11.120 17.302 -16.193 1.00 62.56 176 CYS A C 1
ATOM 1266 O O . CYS A 1 176 ? 12.136 17.694 -15.612 1.00 62.56 176 CYS A O 1
ATOM 1268 N N . ARG A 1 177 ? 11.049 17.285 -17.529 1.00 60.69 177 ARG A N 1
ATOM 1269 C CA . ARG A 1 177 ? 12.105 17.863 -18.374 1.00 60.69 177 ARG A CA 1
ATOM 1270 C C . ARG A 1 177 ? 11.631 19.196 -18.956 1.00 60.69 177 ARG A C 1
ATOM 1272 O O . ARG A 1 177 ? 10.621 19.204 -19.661 1.00 60.69 177 ARG A O 1
ATOM 1279 N N . PRO A 1 178 ? 12.362 20.309 -18.746 1.00 59.72 178 PRO A N 1
ATOM 1280 C CA . PRO A 1 178 ? 12.043 21.556 -19.424 1.00 59.72 178 PRO A CA 1
ATOM 1281 C C . PRO A 1 178 ? 12.259 21.373 -20.929 1.00 59.72 178 PRO A C 1
ATOM 1283 O O . PRO A 1 178 ? 13.353 21.008 -21.369 1.00 59.72 178 PRO A O 1
ATOM 1286 N N . SER A 1 179 ? 11.225 21.633 -21.728 1.00 59.78 179 SER A N 1
ATOM 1287 C CA . SER A 1 179 ? 11.280 21.463 -23.189 1.00 59.78 179 SER A CA 1
ATOM 1288 C C . SER A 1 179 ? 11.879 22.685 -23.918 1.00 59.78 179 SER A C 1
ATOM 1290 O O . SER A 1 179 ? 11.918 22.715 -25.147 1.00 59.78 179 SER A O 1
ATOM 1292 N N . GLY A 1 180 ? 12.374 23.685 -23.171 1.00 63.03 180 GLY A N 1
ATOM 1293 C CA . GLY A 1 180 ? 12.857 24.980 -23.669 1.00 63.03 180 GLY A CA 1
ATOM 1294 C C . GLY A 1 180 ? 12.052 26.181 -23.134 1.00 63.03 180 GLY A C 1
ATOM 1295 O O . GLY A 1 180 ? 11.033 25.998 -22.463 1.00 63.03 180 GLY A O 1
ATOM 1296 N N . PRO A 1 181 ? 12.486 27.427 -23.401 1.00 65.06 181 PRO A N 1
ATOM 1297 C CA . PRO A 1 181 ? 11.769 28.625 -22.961 1.00 65.06 181 PRO A CA 1
ATOM 1298 C C . PRO A 1 181 ? 10.359 28.681 -23.572 1.00 65.06 181 PRO A C 1
ATOM 1300 O O . PRO A 1 181 ? 10.223 28.654 -24.792 1.00 65.06 181 PRO A O 1
ATOM 1303 N N . GLY A 1 182 ? 9.319 28.768 -22.734 1.00 67.75 182 GLY A N 1
ATOM 1304 C CA . GLY A 1 182 ? 7.921 28.896 -23.177 1.00 67.75 182 GLY A CA 1
ATOM 1305 C C . GLY A 1 182 ? 7.273 27.607 -23.693 1.00 67.75 182 GLY A C 1
ATOM 1306 O O . GLY A 1 182 ? 6.309 27.674 -24.448 1.00 67.75 182 GLY A O 1
ATOM 1307 N N . SER A 1 183 ? 7.806 26.442 -23.325 1.00 58.66 183 SER A N 1
ATOM 1308 C CA . SER A 1 183 ? 7.283 25.145 -23.761 1.00 58.66 183 SER A CA 1
ATOM 1309 C C . SER A 1 183 ? 6.717 24.339 -22.592 1.00 58.66 183 SER A C 1
ATOM 1311 O O . SER A 1 183 ? 7.222 24.425 -21.473 1.00 58.66 183 SER A O 1
ATOM 1313 N N . GLN A 1 184 ? 5.670 23.562 -22.881 1.00 57.94 184 GLN A N 1
ATOM 1314 C CA . GLN A 1 184 ? 5.006 22.663 -21.934 1.00 57.94 184 GLN A CA 1
ATOM 1315 C C . GLN A 1 184 ? 6.023 21.711 -21.296 1.00 57.94 184 GLN A C 1
ATOM 1317 O O . GLN A 1 184 ? 6.948 21.234 -21.971 1.00 57.94 184 GLN A O 1
ATOM 1322 N N . GLN A 1 185 ? 5.867 21.438 -20.001 1.00 62.50 185 GLN A N 1
ATOM 1323 C CA . GLN A 1 185 ? 6.707 20.452 -19.332 1.00 62.50 185 GLN A CA 1
ATOM 1324 C C . GLN A 1 185 ? 6.280 19.053 -19.769 1.00 62.50 185 GLN A C 1
ATOM 1326 O O . GLN A 1 185 ? 5.093 18.756 -19.913 1.00 62.50 185 GLN A O 1
ATOM 1331 N N . ARG A 1 186 ? 7.273 18.203 -20.037 1.00 62.53 186 ARG A N 1
ATOM 1332 C CA . ARG A 1 186 ? 7.032 16.789 -20.311 1.00 62.53 186 ARG A CA 1
ATOM 1333 C C . ARG A 1 186 ? 7.247 16.013 -19.035 1.00 62.53 186 ARG A C 1
ATOM 1335 O O . ARG A 1 186 ? 8.361 16.020 -18.512 1.00 62.53 186 ARG A O 1
ATOM 1342 N N . GLU A 1 187 ? 6.205 15.319 -18.617 1.00 69.69 187 GLU A N 1
ATOM 1343 C CA . GLU A 1 187 ? 6.288 14.283 -17.606 1.00 69.69 187 GLU A CA 1
ATOM 1344 C C . GLU A 1 187 ? 6.516 12.957 -18.326 1.00 69.69 187 GLU A C 1
ATOM 1346 O O . GLU A 1 187 ? 5.844 12.610 -19.300 1.00 69.69 187 GLU A O 1
ATOM 1351 N N . THR A 1 188 ? 7.555 12.240 -17.915 1.00 76.94 188 THR A N 1
ATOM 1352 C CA . THR A 1 188 ? 7.749 10.853 -18.337 1.00 76.94 188 THR A CA 1
ATOM 1353 C C . THR A 1 188 ? 7.466 9.978 -17.138 1.00 76.94 188 THR A C 1
ATOM 1355 O O . THR A 1 188 ? 8.186 10.108 -16.149 1.00 76.94 188 THR A O 1
ATOM 1358 N N . LEU A 1 189 ? 6.466 9.108 -17.264 1.00 82.31 189 LEU A N 1
ATOM 1359 C CA . LEU A 1 189 ? 6.199 8.039 -16.312 1.00 82.31 189 LEU A CA 1
ATOM 1360 C C . LEU A 1 189 ? 7.020 6.813 -16.693 1.00 82.31 189 LEU A C 1
ATOM 1362 O O . LEU A 1 189 ? 7.200 6.499 -17.880 1.00 82.31 189 LEU A O 1
ATOM 1366 N N . TYR A 1 190 ? 7.526 6.127 -15.679 1.00 87.75 190 TYR A N 1
ATOM 1367 C CA . TYR A 1 190 ? 8.234 4.875 -15.857 1.00 87.75 190 TYR A CA 1
ATOM 1368 C C . TYR A 1 190 ? 7.469 3.752 -15.182 1.00 87.75 190 TYR A C 1
ATOM 1370 O O . TYR A 1 190 ? 6.938 3.908 -14.086 1.00 87.75 190 TYR A O 1
ATOM 1378 N N . ARG A 1 191 ? 7.443 2.605 -15.849 1.00 90.25 191 ARG A N 1
ATOM 1379 C CA . ARG A 1 191 ? 6.974 1.354 -15.278 1.00 90.25 191 ARG A CA 1
ATOM 1380 C C . ARG A 1 191 ? 8.183 0.615 -14.729 1.00 90.25 191 ARG A C 1
ATOM 1382 O O . ARG A 1 191 ? 9.165 0.386 -15.439 1.00 90.25 191 ARG A O 1
ATOM 1389 N N . HIS A 1 192 ? 8.124 0.284 -13.455 1.00 92.38 192 HIS A N 1
ATOM 1390 C CA . HIS A 1 192 ? 9.166 -0.413 -12.730 1.00 92.38 192 HIS A CA 1
ATOM 1391 C C . HIS A 1 192 ? 8.697 -1.836 -12.477 1.00 92.38 192 HIS A C 1
ATOM 1393 O O . HIS A 1 192 ? 7.564 -2.065 -12.058 1.00 92.38 192 HIS A O 1
ATOM 1399 N N . ARG A 1 193 ? 9.585 -2.794 -12.724 1.00 93.19 193 ARG A N 1
ATOM 1400 C CA . ARG A 1 193 ? 9.442 -4.145 -12.196 1.00 93.19 193 ARG A CA 1
ATOM 1401 C C . ARG A 1 193 ? 10.319 -4.230 -10.966 1.00 93.19 193 ARG A C 1
ATOM 1403 O O . ARG A 1 193 ? 11.530 -4.010 -11.068 1.00 93.19 193 ARG A O 1
ATOM 1410 N N . VAL A 1 194 ? 9.717 -4.551 -9.837 1.00 95.75 194 VAL A N 1
ATOM 1411 C CA . VAL A 1 194 ? 10.405 -4.624 -8.552 1.00 95.75 194 VAL A CA 1
ATOM 1412 C C . VAL A 1 194 ? 10.195 -6.000 -7.940 1.00 95.75 194 VAL A C 1
ATOM 1414 O O . VAL A 1 194 ? 9.148 -6.618 -8.117 1.00 95.75 194 VAL A O 1
ATOM 1417 N N . ASP A 1 195 ? 11.223 -6.486 -7.265 1.00 96.38 195 ASP A N 1
ATOM 1418 C CA . ASP A 1 195 ? 11.172 -7.675 -6.430 1.00 96.38 195 ASP A CA 1
ATOM 1419 C C . ASP A 1 195 ? 10.845 -7.243 -5.003 1.00 96.38 195 ASP A C 1
ATOM 1421 O O . ASP A 1 195 ? 11.447 -6.299 -4.489 1.00 96.38 195 ASP A O 1
ATOM 1425 N N . VAL A 1 196 ? 9.881 -7.909 -4.384 1.00 96.56 196 VAL A N 1
ATOM 1426 C CA . VAL A 1 196 ? 9.444 -7.680 -3.013 1.00 96.56 196 VAL A CA 1
ATOM 1427 C C . VAL A 1 196 ? 9.622 -8.983 -2.260 1.00 96.56 196 VAL A C 1
ATOM 1429 O O . VAL A 1 196 ? 8.881 -9.942 -2.466 1.00 96.56 196 VAL A O 1
ATOM 1432 N N . SER A 1 197 ? 10.621 -9.033 -1.388 1.00 96.56 197 SER A N 1
ATOM 1433 C CA . SER A 1 197 ? 10.868 -10.218 -0.565 1.00 96.56 197 SER A CA 1
ATOM 1434 C C . SER A 1 197 ? 9.708 -10.490 0.400 1.00 96.56 197 SER A C 1
ATOM 1436 O O . SER A 1 197 ? 8.943 -9.593 0.757 1.00 96.56 197 SER A O 1
ATOM 1438 N N . ALA A 1 198 ? 9.642 -11.714 0.926 1.00 95.25 198 ALA A N 1
ATOM 1439 C CA . ALA A 1 198 ? 8.711 -12.073 1.998 1.00 95.25 198 ALA A CA 1
ATOM 1440 C C . ALA A 1 198 ? 8.857 -11.197 3.260 1.00 95.25 198 ALA A C 1
ATOM 1442 O O . ALA A 1 198 ? 7.952 -11.164 4.080 1.00 95.25 198 ALA A O 1
ATOM 1443 N N . THR A 1 199 ? 9.977 -10.490 3.440 1.00 94.69 199 THR A N 1
ATOM 1444 C CA . THR A 1 199 ? 10.194 -9.545 4.548 1.00 94.69 199 THR A CA 1
ATOM 1445 C C . THR A 1 199 ? 9.981 -8.086 4.140 1.00 94.69 199 THR A C 1
ATOM 1447 O O . THR A 1 199 ? 10.456 -7.201 4.839 1.00 94.69 199 THR A O 1
ATOM 1450 N N . GLY A 1 200 ? 9.361 -7.805 2.990 1.00 93.19 200 GLY A N 1
ATOM 1451 C CA . GLY A 1 200 ? 9.047 -6.441 2.545 1.00 93.19 200 GLY A CA 1
ATOM 1452 C C . GLY A 1 200 ? 10.238 -5.614 2.040 1.00 93.19 200 GLY A C 1
ATOM 1453 O O . GLY A 1 200 ? 10.102 -4.412 1.810 1.00 93.19 200 GLY A O 1
ATOM 1454 N N . GLU A 1 201 ? 11.419 -6.213 1.851 1.00 94.94 201 GLU A N 1
ATOM 1455 C CA . GLU A 1 201 ? 12.521 -5.553 1.135 1.00 94.94 201 GLU A CA 1
ATOM 1456 C C . GLU A 1 201 ? 12.163 -5.419 -0.349 1.00 94.94 201 GLU A C 1
ATOM 1458 O O . GLU A 1 201 ? 11.789 -6.415 -0.968 1.00 94.94 201 GLU A O 1
ATOM 1463 N N . VAL A 1 202 ? 12.300 -4.209 -0.901 1.00 94.56 202 VAL A N 1
ATOM 1464 C CA . VAL A 1 202 ? 11.961 -3.881 -2.293 1.00 94.56 202 VAL A CA 1
ATOM 1465 C C . VAL A 1 202 ? 13.237 -3.601 -3.077 1.00 94.56 202 VAL A C 1
ATOM 1467 O O . VAL A 1 202 ? 14.015 -2.722 -2.704 1.00 94.56 202 VAL A O 1
ATOM 1470 N N . THR A 1 203 ? 13.436 -4.315 -4.182 1.00 96.38 203 THR A N 1
ATOM 1471 C CA . THR A 1 203 ? 14.584 -4.151 -5.081 1.00 96.38 203 THR A CA 1
ATOM 1472 C C . THR A 1 203 ? 14.113 -3.902 -6.508 1.00 96.38 203 THR A C 1
ATOM 1474 O O . THR A 1 203 ? 13.365 -4.693 -7.074 1.00 96.38 203 THR A O 1
ATOM 1477 N N . GLU A 1 204 ? 14.581 -2.825 -7.137 1.00 95.19 204 GLU A N 1
ATOM 1478 C CA . GLU A 1 204 ? 14.287 -2.571 -8.550 1.00 95.19 204 GLU A CA 1
ATOM 1479 C C . GLU A 1 204 ? 15.023 -3.568 -9.459 1.00 95.19 204 GLU A C 1
ATOM 1481 O O . GLU A 1 204 ? 16.249 -3.674 -9.425 1.00 95.19 204 GLU A O 1
ATOM 1486 N N . LEU A 1 205 ? 14.271 -4.276 -10.307 1.00 93.69 205 LEU A N 1
ATOM 1487 C CA . LEU A 1 205 ? 14.819 -5.211 -11.294 1.00 93.69 205 LEU A CA 1
ATOM 1488 C C . LEU A 1 205 ? 15.003 -4.555 -12.661 1.00 93.69 205 LEU A C 1
ATOM 1490 O O . LEU A 1 205 ? 15.983 -4.809 -13.362 1.00 93.69 205 LEU A O 1
ATOM 1494 N N . SER A 1 206 ? 14.019 -3.766 -13.085 1.00 92.75 206 SER A N 1
ATOM 1495 C CA . SER A 1 206 ? 14.055 -3.075 -14.369 1.00 92.75 206 SER A CA 1
ATOM 1496 C C . SER A 1 206 ? 13.126 -1.877 -14.383 1.00 92.75 206 SER A C 1
ATOM 1498 O O . SER A 1 206 ? 12.113 -1.854 -13.689 1.00 92.75 206 SER A O 1
ATOM 1500 N N . ARG A 1 207 ? 13.433 -0.939 -15.273 1.00 92.44 207 ARG A N 1
ATOM 1501 C CA . ARG A 1 207 ? 12.666 0.277 -15.500 1.00 92.44 207 ARG A CA 1
ATOM 1502 C C . ARG A 1 207 ? 12.452 0.476 -16.992 1.00 92.44 207 ARG A C 1
ATOM 1504 O O . ARG A 1 207 ? 13.414 0.527 -17.759 1.00 92.44 207 ARG A O 1
ATOM 1511 N N . GLU A 1 208 ? 11.200 0.627 -17.392 1.00 89.00 208 GLU A N 1
ATOM 1512 C CA . GLU A 1 208 ? 10.792 0.902 -18.764 1.00 89.00 208 GLU A CA 1
ATOM 1513 C C . GLU A 1 208 ? 10.059 2.242 -18.835 1.00 89.00 208 GLU A C 1
ATOM 1515 O O . GLU A 1 208 ? 9.387 2.662 -17.897 1.00 89.00 208 GLU A O 1
ATOM 1520 N N . ARG A 1 209 ? 10.220 2.957 -19.948 1.00 84.56 209 ARG A N 1
ATOM 1521 C CA . ARG A 1 209 ? 9.442 4.169 -20.205 1.00 84.56 209 ARG A CA 1
ATOM 1522 C C . ARG A 1 209 ? 8.024 3.742 -20.576 1.00 84.56 209 ARG A C 1
ATOM 1524 O O . ARG A 1 209 ? 7.849 3.162 -21.641 1.00 84.56 209 ARG A O 1
ATOM 1531 N N . ASP A 1 210 ? 7.049 4.079 -19.743 1.00 78.06 210 ASP A N 1
ATOM 1532 C CA . ASP A 1 210 ? 5.648 3.725 -19.975 1.00 78.06 210 ASP A CA 1
ATOM 1533 C C . ASP A 1 210 ? 4.988 4.726 -20.928 1.00 78.06 210 ASP A C 1
ATOM 1535 O O . ASP A 1 210 ? 4.615 4.407 -22.057 1.00 78.06 210 ASP A O 1
ATOM 1539 N N . SER A 1 211 ? 4.933 5.988 -20.509 1.00 70.00 211 SER A N 1
ATOM 1540 C CA . SER A 1 211 ? 4.201 7.021 -21.229 1.00 70.00 211 SER A CA 1
ATOM 1541 C C . SER A 1 211 ? 4.869 8.390 -21.093 1.00 70.00 211 SER A C 1
ATOM 1543 O O . SER A 1 211 ? 5.681 8.657 -20.205 1.00 70.00 211 SER A O 1
ATOM 1545 N N . THR A 1 212 ? 4.610 9.264 -22.069 1.00 61.25 212 THR A N 1
ATOM 1546 C CA . THR A 1 212 ? 5.007 10.679 -22.022 1.00 61.25 212 THR A CA 1
ATOM 1547 C C . THR A 1 212 ? 3.738 11.514 -22.059 1.00 61.25 212 THR A C 1
ATOM 1549 O O . THR A 1 212 ? 3.071 11.563 -23.093 1.00 61.25 212 THR A O 1
ATOM 1552 N N . SER A 1 213 ? 3.412 12.158 -20.945 1.00 58.44 213 SER A N 1
ATOM 1553 C CA . SER A 1 213 ? 2.313 13.112 -20.833 1.00 58.44 213 SER A CA 1
ATOM 1554 C C . SER A 1 213 ? 2.836 14.540 -21.029 1.00 58.44 213 SER A C 1
ATOM 1556 O O . SER A 1 213 ? 3.989 14.869 -20.730 1.00 58.44 213 SER A O 1
ATOM 1558 N N . TYR A 1 214 ? 1.986 15.391 -21.603 1.00 47.72 214 TYR A N 1
ATOM 1559 C CA . TYR A 1 214 ? 2.240 16.824 -21.734 1.00 47.72 214 TYR A CA 1
ATOM 1560 C C . TYR A 1 214 ? 1.386 17.539 -20.695 1.00 47.72 214 TYR A C 1
ATOM 1562 O O . TYR A 1 214 ? 0.161 17.453 -20.757 1.00 47.72 214 TYR A O 1
ATOM 1570 N N . CYS A 1 215 ? 2.027 18.231 -19.759 1.00 55.38 215 CYS A N 1
ATOM 1571 C CA . CYS A 1 215 ? 1.329 19.039 -18.768 1.00 55.38 215 CYS A CA 1
ATOM 1572 C C . CYS A 1 215 ? 1.395 20.500 -19.206 1.00 55.38 215 CYS A C 1
ATOM 1574 O O . CYS A 1 215 ? 2.481 21.045 -19.429 1.00 55.38 215 CYS A O 1
ATOM 1576 N N . GLU A 1 216 ? 0.226 21.126 -19.366 1.00 50.91 216 GLU A N 1
ATOM 1577 C CA . GLU A 1 216 ? 0.163 22.508 -19.841 1.00 50.91 216 GLU A CA 1
ATOM 1578 C C . GLU A 1 216 ? 0.638 23.509 -18.779 1.00 50.91 216 GLU A C 1
ATOM 1580 O O . GLU A 1 216 ? 1.184 24.527 -19.187 1.00 50.91 216 GLU A O 1
ATOM 1585 N N . ASP A 1 217 ? 0.558 23.208 -17.465 1.00 52.22 217 ASP A N 1
ATOM 1586 C CA . ASP A 1 217 ? 0.826 24.242 -16.443 1.00 52.22 217 ASP A CA 1
ATOM 1587 C C . ASP A 1 217 ? 1.436 23.858 -15.068 1.00 52.22 217 ASP A C 1
ATOM 1589 O O . ASP A 1 217 ? 1.768 24.773 -14.320 1.00 52.22 217 ASP A O 1
ATOM 1593 N N . PHE A 1 218 ? 1.675 22.599 -14.674 1.00 49.34 218 PHE A N 1
ATOM 1594 C CA . PHE A 1 218 ? 2.141 22.323 -13.292 1.00 49.34 218 PHE A CA 1
ATOM 1595 C C . PHE A 1 218 ? 3.139 21.162 -13.171 1.00 49.34 218 PHE A C 1
ATOM 1597 O O . PHE A 1 218 ? 2.769 20.062 -12.805 1.00 49.34 218 PHE A O 1
ATOM 1604 N N . CYS A 1 219 ? 4.432 21.439 -13.348 1.00 50.19 219 CYS A N 1
ATOM 1605 C CA . CYS A 1 219 ? 5.462 20.723 -12.583 1.00 50.19 219 CYS A CA 1
ATOM 1606 C C . CYS A 1 219 ? 5.903 21.655 -11.450 1.00 50.19 219 CYS A C 1
ATOM 1608 O O . CYS A 1 219 ? 6.930 22.331 -11.550 1.00 50.19 219 CYS A O 1
ATOM 1610 N N . SER A 1 220 ? 5.123 21.742 -10.370 1.00 46.97 220 SER A N 1
A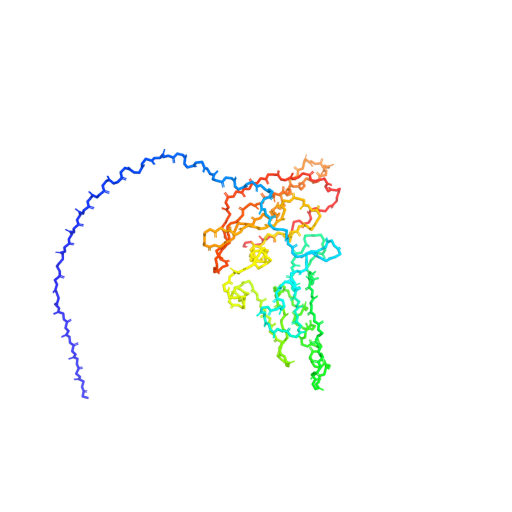TOM 1611 C CA . SER A 1 220 ? 5.678 22.215 -9.102 1.00 46.97 220 SER A CA 1
ATOM 1612 C C . SER A 1 220 ? 6.470 21.057 -8.504 1.00 46.97 220 SER A C 1
ATOM 1614 O O . SER A 1 220 ? 5.970 20.317 -7.660 1.00 46.97 220 SER A O 1
ATOM 1616 N N . CYS A 1 221 ? 7.696 20.850 -8.986 1.00 40.56 221 CYS A N 1
ATOM 1617 C CA . CYS A 1 221 ? 8.628 19.954 -8.319 1.00 40.56 221 CYS A CA 1
ATOM 1618 C C . CYS A 1 221 ? 8.794 20.459 -6.882 1.00 40.56 221 CYS A C 1
ATOM 1620 O O . CYS A 1 221 ? 9.343 21.540 -6.664 1.00 40.56 221 CYS A O 1
ATOM 1622 N N . ARG A 1 222 ? 8.304 19.695 -5.902 1.00 39.38 222 ARG A N 1
ATOM 1623 C CA . ARG A 1 222 ? 8.729 19.847 -4.512 1.00 39.38 222 ARG A CA 1
ATOM 1624 C C . ARG A 1 222 ? 10.233 19.581 -4.532 1.00 39.38 222 ARG A C 1
ATOM 1626 O O . ARG A 1 222 ? 10.649 18.474 -4.862 1.00 39.38 222 ARG A O 1
ATOM 1633 N N . GLU A 1 223 ? 11.048 20.607 -4.293 1.00 33.88 223 GLU A N 1
ATOM 1634 C CA . GLU A 1 223 ? 12.476 20.412 -4.052 1.00 33.88 223 GLU A CA 1
ATOM 1635 C C . GLU A 1 223 ? 12.590 19.434 -2.878 1.00 33.88 223 GLU A C 1
ATOM 1637 O O . GLU A 1 223 ? 12.240 19.768 -1.745 1.00 33.88 223 GLU A O 1
ATOM 1642 N N . VAL A 1 224 ? 13.006 18.197 -3.151 1.00 35.16 224 VAL A N 1
ATOM 1643 C CA . VAL A 1 224 ? 13.410 17.265 -2.100 1.00 35.16 224 VAL A CA 1
ATOM 1644 C C . VAL A 1 224 ? 14.743 17.809 -1.594 1.00 35.16 224 VAL A C 1
ATOM 1646 O O . VAL A 1 224 ? 15.788 17.582 -2.200 1.00 35.16 224 VAL A O 1
ATOM 1649 N N . GLY A 1 225 ? 14.673 18.670 -0.578 1.00 31.16 225 GLY A N 1
ATOM 1650 C CA . GLY A 1 225 ? 15.839 19.282 0.046 1.00 31.16 225 GLY A CA 1
ATOM 1651 C C . GLY A 1 225 ? 16.770 18.202 0.590 1.00 31.16 225 GLY A C 1
ATOM 1652 O O . GLY A 1 225 ? 16.341 17.367 1.385 1.00 31.16 225 GLY A O 1
ATOM 1653 N N . GLY A 1 226 ? 18.019 18.217 0.122 1.00 32.53 226 GLY A N 1
ATOM 1654 C CA . GLY A 1 226 ? 19.135 17.506 0.748 1.00 32.53 226 GLY A CA 1
ATOM 1655 C C . GLY A 1 226 ? 19.739 18.284 1.909 1.00 32.53 226 GLY A C 1
ATOM 1656 O O . GLY A 1 226 ? 19.460 19.500 2.027 1.00 32.53 226 GLY A O 1
#

Secondary structure (DSSP, 8-state):
-----------------------------------GGGPB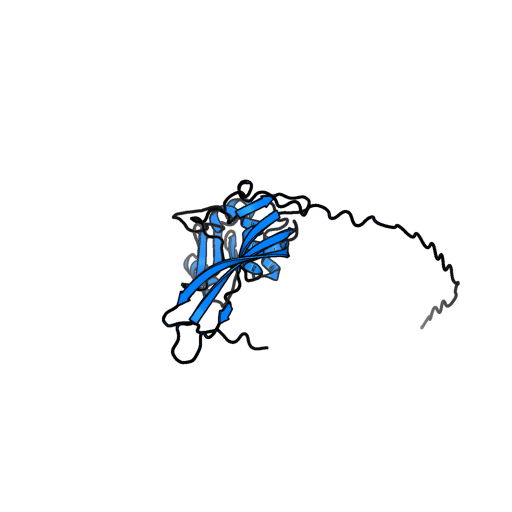PP-EETTEE-HHHHHHHHHT-SEEEEEEEETTTEEEEEEEEE-TTTT-S-HHHHHHHHHHHHTSS--SEEEEETTEEEEE-HHHHHHHH-S--SHHHHHHHHHHTTPBPPPTTSBTBEEEEETTEEEEEEEEEEEEE--STT-PEEEEEEEEEEEEETT--EEEEEEEEEEEEEESS---------

Radius of gyration: 24.25 Å; chains: 1; bounding box: 67×52×72 Å

Sequence (226 aa):
MIRFLDVRAGQRLALHATALTMATLLGCADAHVVPLGEFEAPTCSDGRWDVAAALAPGLGADFVAVHAVIYDSGDGVMSQRGTRCLGVADAAACEQAIDDALAGDGPLLVLRRGTVVTVHYEESLVDELGPIDSVDEALLAAVVRGYLPPRCDESGDGGVLVEGGYQVVVTGDIACRPSGPGSQQRETLYRHRVDVSATGEVTELSRERDSTSYCEDFCSCREVGG

pLDDT: mean 78.54, std 18.33, range [31.16, 96.56]